Protein AF-A0A2V6MGN8-F1 (afdb_monomer_lite)

Foldseek 3Di:
DAAPPDDDPDPDDDYDPDRCPLVFDDAQFWKAKQLNQWIWGFHDRDDRDTDTHTPHDDDHDPPIDIDGAPTDDPDQQADPVNLVLLLVCVVVQAQAEERPPDQFLVSLVVSVVSCVVSVHPHFYEYEDQGPSCLVRVLSVLVRGQEYEDELSNNCSRDPVVCSVVSVVVSVVSCVVVVHHYAYHYNPPDPPQDGPGPGPDDDPDPPPDRRDYGYDDDD

Structure (mmCIF, N/CA/C/O backbone):
data_AF-A0A2V6MGN8-F1
#
_entry.id   AF-A0A2V6MGN8-F1
#
loop_
_atom_site.group_PDB
_atom_site.id
_atom_site.type_symbol
_atom_site.label_atom_id
_atom_site.label_alt_id
_atom_site.label_comp_id
_atom_site.label_asym_id
_atom_site.label_entity_id
_atom_site.label_seq_id
_atom_site.pdbx_PDB_ins_code
_atom_site.Cartn_x
_atom_site.Cartn_y
_atom_site.Cartn_z
_atom_site.occupancy
_atom_site.B_iso_or_equiv
_atom_site.auth_seq_id
_atom_site.auth_comp_id
_atom_site.auth_asym_id
_atom_site.auth_atom_id
_atom_site.pdbx_PDB_model_num
ATOM 1 N N . MET A 1 1 ? 19.299 -5.960 -12.041 1.00 87.81 1 MET A N 1
ATOM 2 C CA . MET A 1 1 ? 18.869 -5.974 -10.623 1.00 87.81 1 MET A CA 1
ATOM 3 C C . MET A 1 1 ? 19.148 -7.359 -10.056 1.00 87.81 1 MET A C 1
ATOM 5 O O . MET A 1 1 ? 19.032 -8.322 -10.808 1.00 87.81 1 MET A O 1
ATOM 9 N N . THR A 1 2 ? 19.557 -7.471 -8.795 1.00 88.00 2 THR A N 1
ATOM 10 C CA . THR A 1 2 ? 19.815 -8.750 -8.109 1.00 88.00 2 THR A CA 1
ATOM 11 C C . THR A 1 2 ? 18.912 -8.892 -6.884 1.00 88.00 2 THR A C 1
ATOM 13 O O . THR A 1 2 ? 18.639 -7.907 -6.197 1.00 88.00 2 THR A O 1
ATOM 16 N N . VAL A 1 3 ? 18.444 -10.115 -6.628 1.00 86.62 3 VAL A N 1
ATOM 17 C CA . VAL A 1 3 ? 17.601 -10.489 -5.475 1.00 86.62 3 VAL A CA 1
ATOM 18 C C . VAL A 1 3 ? 18.216 -11.690 -4.752 1.00 86.62 3 VAL A C 1
ATOM 20 O O . VAL A 1 3 ? 19.150 -12.299 -5.284 1.00 86.62 3 VAL A O 1
ATOM 23 N N . ARG A 1 4 ? 17.725 -12.055 -3.557 1.00 87.94 4 ARG A N 1
ATOM 24 C CA . ARG A 1 4 ? 18.148 -13.267 -2.822 1.00 87.94 4 ARG A CA 1
ATOM 25 C C . ARG A 1 4 ? 19.661 -13.346 -2.605 1.00 87.94 4 ARG A C 1
ATOM 27 O O . ARG A 1 4 ? 20.274 -14.403 -2.729 1.00 87.94 4 ARG A O 1
ATOM 34 N N . GLY A 1 5 ? 20.285 -12.193 -2.359 1.00 81.06 5 GLY A N 1
ATOM 35 C CA . GLY A 1 5 ? 21.728 -12.085 -2.129 1.00 81.06 5 GLY A CA 1
ATOM 36 C C . GLY A 1 5 ? 22.613 -12.389 -3.345 1.00 81.06 5 GLY A C 1
ATOM 37 O O . GLY A 1 5 ? 23.820 -12.562 -3.175 1.00 81.06 5 GLY A O 1
ATOM 38 N N . ALA A 1 6 ? 22.064 -12.451 -4.565 1.00 82.62 6 ALA A N 1
ATOM 39 C CA . ALA A 1 6 ? 22.865 -12.710 -5.758 1.00 82.62 6 ALA A CA 1
ATOM 40 C C . ALA A 1 6 ? 23.942 -11.616 -5.960 1.00 82.62 6 ALA A C 1
ATOM 42 O O . ALA A 1 6 ? 23.628 -10.419 -5.912 1.00 82.62 6 ALA A O 1
ATOM 43 N N . PRO A 1 7 ? 25.215 -11.992 -6.207 1.00 78.06 7 PRO A N 1
ATOM 44 C CA . PRO A 1 7 ? 26.325 -11.044 -6.250 1.00 78.06 7 PRO A CA 1
ATOM 45 C C . PRO A 1 7 ? 26.221 -10.110 -7.457 1.00 78.06 7 PRO A C 1
ATOM 47 O O . PRO A 1 7 ? 25.833 -10.531 -8.547 1.00 78.06 7 PRO A O 1
ATOM 50 N N . SER A 1 8 ? 26.614 -8.849 -7.316 1.00 75.50 8 SER A N 1
ATOM 51 C CA . SER A 1 8 ? 26.734 -7.921 -8.444 1.00 75.50 8 SER A CA 1
ATOM 52 C C . SER A 1 8 ? 27.854 -8.367 -9.394 1.00 75.50 8 SER A C 1
ATOM 54 O O . SER A 1 8 ? 29.025 -8.355 -9.035 1.00 75.50 8 SER A O 1
ATOM 56 N N . SER A 1 9 ? 27.508 -8.773 -10.619 1.00 65.00 9 SER A N 1
ATOM 57 C CA . SER A 1 9 ? 28.486 -9.165 -11.649 1.00 65.00 9 SER A CA 1
ATOM 58 C C . SER A 1 9 ? 28.783 -8.046 -12.652 1.00 65.00 9 SER A C 1
ATOM 60 O O . SER A 1 9 ? 29.698 -8.172 -13.459 1.00 65.00 9 SER A O 1
ATOM 62 N N . GLU A 1 10 ? 28.025 -6.946 -12.609 1.00 72.19 10 GLU A N 1
ATOM 63 C CA . GLU A 1 10 ? 28.132 -5.832 -13.552 1.00 72.19 10 GLU A CA 1
ATOM 64 C C . GLU A 1 10 ? 28.335 -4.494 -12.840 1.00 72.19 10 GLU A C 1
ATOM 66 O O . GLU A 1 10 ? 27.821 -4.274 -11.738 1.00 72.19 10 GLU A O 1
ATOM 71 N N . ARG A 1 11 ? 29.038 -3.572 -13.517 1.00 72.81 11 ARG A N 1
ATOM 72 C CA . ARG A 1 11 ? 29.306 -2.205 -13.034 1.00 72.81 11 ARG A CA 1
ATOM 73 C C . ARG A 1 11 ? 28.031 -1.451 -12.648 1.00 72.81 11 ARG A C 1
ATOM 75 O O . ARG A 1 11 ? 28.036 -0.737 -11.655 1.00 72.81 11 ARG A O 1
ATOM 82 N N . ASN A 1 12 ? 26.952 -1.647 -13.406 1.00 81.56 12 ASN A N 1
ATOM 83 C CA . ASN A 1 12 ? 25.662 -0.998 -13.184 1.00 81.56 12 ASN A CA 1
ATOM 84 C C . ASN A 1 12 ? 24.648 -2.022 -12.664 1.00 81.56 12 ASN A C 1
ATOM 86 O O . ASN A 1 12 ? 23.746 -2.449 -13.382 1.00 81.56 12 ASN A O 1
ATOM 90 N N . SER A 1 13 ? 24.815 -2.448 -11.414 1.00 84.25 13 SER A N 1
ATOM 91 C CA . SER A 1 13 ? 23.910 -3.391 -10.756 1.00 84.25 13 SER A CA 1
ATOM 92 C C . SER A 1 13 ? 23.350 -2.809 -9.463 1.00 84.25 13 SER A C 1
ATOM 94 O O . SER A 1 13 ? 24.008 -2.045 -8.762 1.00 84.25 13 SER A O 1
ATOM 96 N N . ILE A 1 14 ? 22.098 -3.163 -9.175 1.00 87.75 14 ILE A N 1
ATOM 97 C CA . ILE A 1 14 ? 21.375 -2.748 -7.974 1.00 87.75 14 ILE A CA 1
ATOM 98 C C . ILE A 1 14 ? 20.842 -3.987 -7.265 1.00 87.75 14 ILE A C 1
ATOM 100 O O . ILE A 1 14 ? 20.261 -4.860 -7.919 1.00 87.75 14 ILE A O 1
ATOM 104 N N . THR A 1 15 ? 21.057 -4.044 -5.953 1.00 88.44 15 THR A N 1
ATOM 105 C CA . THR A 1 15 ? 20.534 -5.092 -5.071 1.00 88.44 15 THR A CA 1
ATOM 106 C C . THR A 1 15 ? 19.200 -4.644 -4.499 1.00 88.44 15 THR A C 1
ATOM 108 O O . THR A 1 15 ? 19.072 -3.500 -4.061 1.00 88.44 15 THR A O 1
ATOM 111 N N . VAL A 1 16 ? 18.221 -5.544 -4.497 1.00 87.88 16 VAL A N 1
ATOM 112 C CA . VAL A 1 16 ? 16.877 -5.283 -3.983 1.00 87.88 16 VAL A CA 1
ATOM 113 C C . VAL A 1 16 ? 16.629 -6.098 -2.722 1.00 87.88 16 VAL A C 1
ATOM 115 O O . VAL A 1 16 ? 16.894 -7.296 -2.699 1.00 87.88 16 VAL A O 1
ATOM 118 N N . ASN A 1 17 ? 16.067 -5.455 -1.696 1.00 82.69 17 ASN A N 1
ATOM 119 C CA . ASN A 1 17 ? 15.723 -6.077 -0.412 1.00 82.69 17 ASN A CA 1
ATOM 120 C C . ASN A 1 17 ? 14.357 -6.792 -0.438 1.00 82.69 17 ASN A C 1
ATOM 122 O O . ASN A 1 17 ? 13.687 -6.891 0.585 1.00 82.69 17 ASN A O 1
ATOM 126 N N . TYR A 1 18 ? 13.934 -7.270 -1.608 1.00 85.56 18 TYR A N 1
ATOM 127 C CA . TYR A 1 18 ? 12.717 -8.050 -1.780 1.00 85.56 18 TYR A CA 1
ATOM 128 C C . TYR A 1 18 ? 13.006 -9.274 -2.645 1.00 85.56 18 TYR A C 1
ATOM 130 O O . TYR A 1 18 ? 13.144 -9.188 -3.865 1.00 85.56 18 TYR A O 1
ATOM 138 N N . ASP A 1 19 ? 13.100 -10.424 -1.986 1.00 86.19 19 ASP A N 1
ATOM 139 C CA . ASP A 1 19 ? 13.476 -11.690 -2.612 1.00 86.19 19 ASP A CA 1
ATOM 140 C C . ASP A 1 19 ? 12.421 -12.230 -3.582 1.00 86.19 19 ASP A C 1
ATOM 142 O O . ASP A 1 19 ? 12.770 -12.939 -4.529 1.00 86.19 19 ASP A O 1
ATOM 146 N N . GLY A 1 20 ? 11.152 -11.873 -3.364 1.00 87.81 20 GLY A N 1
ATOM 147 C CA . GLY A 1 20 ? 10.028 -12.227 -4.232 1.00 87.81 20 GLY A CA 1
ATOM 148 C C . GLY A 1 20 ? 9.933 -11.378 -5.500 1.00 87.81 20 GLY A C 1
ATOM 149 O O . GLY A 1 20 ? 9.180 -11.732 -6.398 1.00 87.81 20 GLY A O 1
ATOM 150 N N . LEU A 1 21 ? 10.735 -10.309 -5.640 1.00 89.12 21 LEU A N 1
ATOM 151 C CA . LEU A 1 21 ? 10.662 -9.415 -6.804 1.00 89.12 21 LEU A CA 1
ATOM 152 C C . LEU A 1 21 ? 10.802 -10.188 -8.118 1.00 89.12 21 LEU A C 1
ATOM 154 O O . LEU A 1 21 ? 10.109 -9.893 -9.086 1.00 89.12 21 LEU A O 1
ATOM 158 N N . ILE A 1 22 ? 11.712 -11.168 -8.162 1.00 91.25 22 ILE A N 1
ATOM 159 C CA . ILE A 1 22 ? 11.906 -11.980 -9.362 1.00 91.25 22 ILE A CA 1
ATOM 160 C C . ILE A 1 22 ? 10.706 -12.872 -9.652 1.00 91.25 22 ILE A C 1
ATOM 162 O O . ILE A 1 22 ? 10.531 -13.233 -10.800 1.00 91.25 22 ILE A O 1
ATOM 166 N N . ASP A 1 23 ? 9.878 -13.241 -8.687 1.00 91.25 23 ASP A N 1
ATOM 167 C CA . ASP A 1 23 ? 8.692 -14.051 -8.966 1.00 91.25 23 ASP A CA 1
ATOM 168 C C . ASP A 1 23 ? 7.535 -13.165 -9.443 1.00 91.25 23 ASP A C 1
ATOM 170 O O . ASP A 1 23 ? 6.812 -13.553 -10.358 1.00 91.25 23 ASP A O 1
ATOM 174 N N . ASP A 1 24 ? 7.439 -11.952 -8.896 1.00 90.12 24 ASP A N 1
ATOM 175 C CA . ASP A 1 24 ? 6.325 -11.035 -9.133 1.00 90.12 24 ASP A CA 1
ATOM 176 C C . ASP A 1 24 ? 6.394 -10.310 -10.484 1.00 90.12 24 ASP A C 1
ATOM 178 O O . ASP A 1 24 ? 5.358 -10.077 -11.100 1.00 90.12 24 ASP A O 1
ATOM 182 N N . VAL A 1 25 ? 7.591 -9.958 -10.975 1.00 92.75 25 VAL A N 1
ATOM 183 C CA . VAL A 1 25 ? 7.726 -9.224 -12.251 1.00 92.75 25 VAL A CA 1
ATOM 184 C C . VAL A 1 25 ? 7.745 -10.151 -13.466 1.00 92.75 25 VAL A C 1
ATOM 186 O O . VAL A 1 25 ? 8.406 -11.196 -13.473 1.00 92.75 25 VAL A O 1
ATOM 189 N N . ALA A 1 26 ? 7.091 -9.736 -14.542 1.00 93.62 26 ALA A N 1
ATOM 190 C CA . ALA A 1 26 ? 7.148 -10.349 -15.861 1.00 93.62 26 ALA A CA 1
ATOM 191 C C . ALA A 1 26 ? 8.162 -9.641 -16.778 1.00 93.62 26 ALA A C 1
ATOM 193 O O . ALA A 1 26 ? 8.657 -8.550 -16.495 1.00 93.62 26 ALA A O 1
ATOM 194 N N . VAL A 1 27 ? 8.504 -10.287 -17.898 1.00 95.19 27 VAL A N 1
ATOM 195 C CA . VAL A 1 27 ? 9.208 -9.603 -18.996 1.00 95.19 27 VAL A CA 1
ATOM 196 C C . VAL A 1 27 ? 8.309 -8.485 -19.525 1.00 95.19 27 VAL A C 1
ATOM 198 O O . VAL A 1 27 ? 7.095 -8.646 -19.559 1.00 95.19 27 VAL A O 1
ATOM 201 N N . ASP A 1 28 ? 8.921 -7.370 -19.917 1.00 94.94 28 ASP A N 1
ATOM 202 C CA . ASP A 1 28 ? 8.286 -6.113 -20.329 1.00 94.94 28 ASP A CA 1
ATOM 203 C C . ASP A 1 28 ? 7.641 -5.266 -19.223 1.00 94.94 28 ASP A C 1
ATOM 205 O O . ASP A 1 28 ? 7.323 -4.103 -19.490 1.00 94.94 28 ASP A O 1
ATOM 209 N N . ASP A 1 29 ? 7.568 -5.749 -17.979 1.00 94.44 29 ASP A N 1
ATOM 210 C CA . ASP A 1 29 ? 7.131 -4.913 -16.858 1.00 94.44 29 ASP A CA 1
ATOM 211 C C . ASP A 1 29 ? 8.065 -3.714 -16.653 1.00 94.44 29 ASP A C 1
ATOM 213 O O . ASP A 1 29 ? 9.292 -3.792 -16.816 1.00 94.44 29 ASP A O 1
ATOM 217 N N . VAL A 1 30 ? 7.468 -2.588 -16.263 1.00 93.12 30 VAL A N 1
ATOM 218 C CA . VAL A 1 30 ? 8.186 -1.362 -15.920 1.00 93.12 30 VAL A CA 1
ATOM 219 C C . VAL A 1 30 ? 8.386 -1.308 -14.413 1.00 93.12 30 VAL A C 1
ATOM 221 O O . VAL A 1 30 ? 7.438 -1.339 -13.635 1.00 93.12 30 VAL A O 1
ATOM 224 N N . VAL A 1 31 ? 9.643 -1.176 -14.010 1.00 92.94 31 VAL A N 1
ATOM 225 C CA . VAL A 1 31 ? 10.050 -0.986 -12.624 1.00 92.94 31 VAL A CA 1
ATOM 226 C C . VAL A 1 31 ? 10.455 0.469 -12.441 1.00 92.94 31 VAL A C 1
ATOM 228 O O . VAL A 1 31 ? 11.348 0.981 -13.127 1.00 92.94 31 VAL A O 1
ATOM 231 N N . LEU A 1 32 ? 9.790 1.138 -11.505 1.00 91.00 32 LEU A N 1
ATOM 232 C CA . LEU A 1 32 ? 10.068 2.519 -11.147 1.00 91.00 32 LEU A CA 1
ATOM 233 C C . LEU A 1 32 ? 11.048 2.555 -9.979 1.00 91.00 32 LEU A C 1
ATOM 235 O O . LEU A 1 32 ? 10.883 1.847 -8.987 1.00 91.00 32 LEU A O 1
ATOM 239 N N . LEU A 1 33 ? 12.061 3.405 -10.091 1.00 90.19 33 LEU A N 1
ATOM 240 C CA . LEU A 1 33 ? 13.093 3.596 -9.082 1.00 90.19 33 LEU A CA 1
ATOM 241 C C . LEU A 1 33 ? 13.068 5.045 -8.593 1.00 90.19 33 LEU A C 1
ATOM 243 O O . LEU A 1 33 ? 12.926 5.974 -9.392 1.00 90.19 33 LEU A O 1
ATOM 247 N N . ASP A 1 34 ? 13.238 5.221 -7.282 1.00 86.00 34 ASP A N 1
ATOM 248 C CA . ASP A 1 34 ? 13.276 6.531 -6.614 1.00 86.00 34 ASP A CA 1
ATOM 249 C C . ASP A 1 34 ? 12.033 7.379 -6.938 1.00 86.00 34 ASP A C 1
ATOM 251 O O . ASP A 1 34 ? 12.124 8.477 -7.482 1.00 86.00 34 ASP A O 1
ATOM 255 N N . ASN A 1 35 ? 10.850 6.828 -6.638 1.00 78.00 35 ASN A N 1
ATOM 256 C CA . ASN A 1 35 ? 9.543 7.454 -6.876 1.00 78.00 35 ASN A CA 1
ATOM 257 C C . ASN A 1 35 ? 9.284 7.817 -8.352 1.00 78.00 35 ASN A C 1
ATOM 259 O O . ASN A 1 35 ? 8.672 8.841 -8.657 1.00 78.00 35 ASN A O 1
ATOM 263 N N . GLY A 1 36 ? 9.784 6.994 -9.277 1.00 82.81 36 GLY A N 1
ATOM 264 C CA . GLY A 1 36 ? 9.585 7.174 -10.718 1.00 82.81 36 GLY A CA 1
ATOM 265 C C . GLY A 1 36 ? 10.563 8.133 -11.398 1.00 82.81 36 GLY A C 1
ATOM 266 O O . GLY A 1 36 ? 10.424 8.361 -12.600 1.00 82.81 36 GLY A O 1
ATOM 267 N N . LEU A 1 37 ? 11.569 8.657 -10.682 1.00 85.38 37 LEU A N 1
ATOM 268 C CA . LEU A 1 37 ? 12.635 9.478 -11.278 1.00 85.38 37 LEU A CA 1
ATOM 269 C C . LEU A 1 37 ? 13.463 8.704 -12.308 1.00 85.38 37 LEU A C 1
ATOM 271 O O . LEU A 1 37 ? 13.949 9.282 -13.279 1.00 85.38 37 LEU A O 1
ATOM 275 N N . MET A 1 38 ? 13.629 7.401 -12.094 1.00 90.44 38 MET A N 1
ATOM 276 C CA . MET A 1 38 ? 14.279 6.498 -13.032 1.00 90.44 38 MET A CA 1
ATOM 277 C C . MET A 1 38 ? 13.337 5.338 -13.343 1.00 90.44 38 MET A C 1
ATOM 279 O O . MET A 1 38 ? 12.651 4.823 -12.463 1.00 90.44 38 MET A O 1
ATOM 283 N N . GLN A 1 39 ? 13.311 4.920 -14.606 1.00 92.88 39 GLN A N 1
ATOM 284 C CA . GLN A 1 39 ? 12.452 3.832 -15.067 1.00 92.88 39 GLN A CA 1
ATOM 285 C C . GLN A 1 39 ? 13.286 2.802 -15.799 1.00 92.88 39 GLN A C 1
ATOM 287 O O . GLN A 1 39 ? 14.121 3.150 -16.643 1.00 92.88 39 GLN A O 1
ATOM 292 N N . VAL A 1 40 ? 13.043 1.533 -15.499 1.00 94.19 40 VAL A N 1
ATOM 293 C CA . VAL A 1 40 ? 13.674 0.418 -16.195 1.00 94.19 40 VAL A CA 1
ATOM 294 C C . VAL A 1 40 ? 12.614 -0.579 -16.641 1.00 94.19 40 VAL A C 1
ATOM 296 O O . VAL A 1 40 ? 11.622 -0.776 -15.952 1.00 94.19 40 VAL A O 1
ATOM 299 N N . ARG A 1 41 ? 12.819 -1.219 -17.790 1.00 96.06 41 ARG A N 1
ATOM 300 C CA . ARG A 1 41 ? 11.948 -2.287 -18.293 1.00 96.06 41 ARG A CA 1
ATOM 301 C C . ARG A 1 41 ? 12.634 -3.632 -18.168 1.00 96.06 41 ARG A C 1
ATOM 303 O O . ARG A 1 41 ? 13.811 -3.743 -18.520 1.00 96.06 41 ARG A O 1
ATOM 310 N N . VAL A 1 42 ? 11.915 -4.641 -17.691 1.00 96.31 42 VAL A N 1
ATOM 311 C CA . VAL A 1 42 ? 12.419 -6.012 -17.570 1.00 96.31 42 VAL A CA 1
ATOM 312 C C . VAL A 1 42 ? 12.618 -6.624 -18.954 1.00 96.31 42 VAL A C 1
ATOM 314 O O . VAL A 1 42 ? 11.704 -6.657 -19.768 1.00 96.31 42 VAL A O 1
ATOM 317 N N . LEU A 1 43 ? 13.827 -7.118 -19.221 1.00 96.00 43 LEU A N 1
ATOM 318 C CA . LEU A 1 43 ? 14.173 -7.821 -20.457 1.00 96.00 43 LEU A CA 1
ATOM 319 C C . LEU A 1 43 ? 14.202 -9.339 -20.272 1.00 96.00 43 LEU A C 1
ATOM 321 O O . LEU A 1 43 ? 13.777 -10.072 -21.156 1.00 96.00 43 LEU A O 1
ATOM 325 N N . ALA A 1 44 ? 14.760 -9.809 -19.155 1.00 95.25 44 ALA A N 1
ATOM 326 C CA . ALA A 1 44 ? 14.949 -11.232 -18.884 1.00 95.25 44 ALA A CA 1
ATOM 327 C C . ALA A 1 44 ? 15.149 -11.496 -17.385 1.00 95.25 44 ALA A C 1
ATOM 329 O O . ALA A 1 44 ? 15.526 -10.595 -16.627 1.00 95.25 44 ALA A O 1
ATOM 330 N N . LYS A 1 45 ? 14.928 -12.748 -16.975 1.00 93.62 45 LYS A N 1
ATOM 331 C CA . LYS A 1 45 ? 15.037 -13.238 -15.595 1.00 93.62 45 LYS A CA 1
ATOM 332 C C . LYS A 1 45 ? 15.898 -14.502 -15.588 1.00 93.62 45 LYS A C 1
ATOM 334 O O . LYS A 1 45 ? 15.528 -15.478 -16.231 1.00 93.62 45 LYS A O 1
ATOM 339 N N . GLU A 1 46 ? 17.029 -14.480 -14.890 1.00 89.88 46 GLU A N 1
ATOM 340 C CA . GLU A 1 46 ? 18.037 -15.555 -14.888 1.00 89.88 46 GLU A CA 1
ATOM 341 C C . GLU A 1 46 ? 18.707 -15.631 -13.507 1.00 89.88 46 GLU A C 1
ATOM 343 O O . GLU A 1 46 ? 19.194 -14.614 -13.025 1.00 89.88 46 GLU A O 1
ATOM 348 N N . ASP A 1 47 ? 18.742 -16.800 -12.859 1.00 85.88 47 ASP A N 1
ATOM 349 C CA . ASP A 1 47 ? 19.523 -17.070 -11.633 1.00 85.88 47 ASP A CA 1
ATOM 350 C C . ASP A 1 47 ? 19.483 -15.962 -10.557 1.00 85.88 47 ASP A C 1
ATOM 352 O O . ASP A 1 47 ? 20.516 -15.455 -10.112 1.00 85.88 47 ASP A O 1
ATOM 356 N N . ASN A 1 48 ? 18.278 -15.557 -10.129 1.00 90.75 48 ASN A N 1
ATOM 357 C CA . ASN A 1 48 ? 18.052 -14.470 -9.156 1.00 90.75 48 ASN A CA 1
ATOM 358 C C . ASN A 1 48 ? 18.533 -13.079 -9.629 1.00 90.75 48 ASN A C 1
ATOM 360 O O . ASN A 1 48 ? 18.770 -12.163 -8.833 1.00 90.75 48 ASN A O 1
ATOM 364 N N . ARG A 1 49 ? 18.648 -12.896 -10.945 1.00 91.00 49 ARG A N 1
ATOM 365 C CA . ARG A 1 49 ? 18.938 -11.630 -11.616 1.00 91.00 49 ARG A CA 1
ATOM 366 C C . ARG A 1 49 ? 17.793 -11.264 -12.543 1.00 91.00 49 ARG A C 1
ATOM 368 O O . ARG A 1 49 ? 17.260 -12.089 -13.278 1.00 91.00 49 ARG A O 1
ATOM 375 N N . ILE A 1 50 ? 17.466 -9.983 -12.546 1.00 93.75 50 ILE A N 1
ATOM 376 C CA . ILE A 1 50 ? 16.517 -9.385 -13.478 1.00 93.75 50 ILE A CA 1
ATOM 377 C C . ILE A 1 50 ? 17.330 -8.442 -14.354 1.00 93.75 50 ILE A C 1
ATOM 379 O O . ILE A 1 50 ? 17.872 -7.437 -13.872 1.00 93.75 50 ILE A O 1
ATOM 383 N N . ARG A 1 51 ? 17.473 -8.789 -15.630 1.00 93.75 51 ARG A N 1
ATOM 384 C CA . ARG A 1 51 ? 18.102 -7.920 -16.623 1.00 93.75 51 ARG A CA 1
ATOM 385 C C . ARG A 1 51 ? 17.078 -6.891 -17.055 1.00 93.75 51 ARG A C 1
ATOM 387 O O . ARG A 1 51 ? 15.954 -7.242 -17.405 1.00 93.75 51 ARG A O 1
ATOM 394 N N . THR A 1 52 ? 17.472 -5.628 -17.029 1.00 94.44 52 THR A N 1
ATOM 395 C CA . THR A 1 52 ? 16.591 -4.516 -17.364 1.00 94.44 52 THR A CA 1
ATOM 396 C C . THR A 1 52 ? 17.271 -3.571 -18.346 1.00 94.44 52 THR A C 1
ATOM 398 O O . THR A 1 52 ? 18.498 -3.529 -18.437 1.00 94.44 52 THR A O 1
ATOM 401 N N . VAL A 1 53 ? 16.470 -2.812 -19.088 1.00 94.44 53 VAL A N 1
ATOM 402 C CA . VAL A 1 53 ? 16.933 -1.676 -19.893 1.00 94.44 53 VAL A CA 1
ATOM 403 C C . VAL A 1 53 ? 16.432 -0.383 -19.277 1.00 94.44 53 VAL A C 1
ATOM 405 O O . VAL A 1 53 ? 15.279 -0.297 -18.861 1.00 94.44 53 VAL A O 1
ATOM 408 N N . VAL A 1 54 ? 17.293 0.628 -19.214 1.00 94.31 54 VAL A N 1
ATOM 409 C CA . VAL A 1 54 ? 16.919 1.958 -18.726 1.00 94.31 54 VAL A CA 1
ATOM 410 C C . VAL A 1 54 ? 16.040 2.641 -19.769 1.00 94.31 54 VAL A C 1
ATOM 412 O O . VAL A 1 54 ? 16.472 2.839 -20.902 1.00 94.31 54 VAL A O 1
ATOM 415 N N . LEU A 1 55 ? 14.816 2.995 -19.384 1.00 93.44 55 LEU A N 1
ATOM 416 C CA . LEU A 1 55 ? 13.903 3.796 -20.201 1.00 93.44 55 LEU A CA 1
ATOM 417 C C . LEU A 1 55 ? 14.097 5.289 -19.930 1.00 93.44 55 LEU A C 1
ATOM 419 O O . LEU A 1 55 ? 14.157 6.096 -20.853 1.00 93.44 55 LEU A O 1
ATOM 423 N N . THR A 1 56 ? 14.241 5.647 -18.654 1.00 92.50 56 THR A N 1
ATOM 424 C CA . THR A 1 56 ? 14.480 7.022 -18.209 1.00 92.50 56 THR A CA 1
ATOM 425 C C . THR A 1 56 ? 15.725 7.029 -17.350 1.00 92.50 56 THR A C 1
ATOM 427 O O . THR A 1 56 ? 15.751 6.382 -16.306 1.00 92.50 56 THR A O 1
ATOM 430 N N . ALA A 1 57 ? 16.768 7.719 -17.808 1.00 89.00 57 ALA A N 1
ATOM 431 C CA . ALA A 1 57 ? 18.021 7.828 -17.076 1.00 89.00 57 ALA A CA 1
ATOM 432 C C . ALA A 1 57 ? 17.867 8.742 -15.854 1.00 89.00 57 ALA A C 1
ATOM 434 O O . ALA A 1 57 ? 17.168 9.750 -15.900 1.00 89.00 57 ALA A O 1
ATOM 435 N N . GLY A 1 58 ? 18.572 8.405 -14.780 1.00 85.00 58 GLY A N 1
ATOM 436 C CA . GLY A 1 58 ? 18.583 9.178 -13.548 1.00 85.00 58 GLY A CA 1
ATOM 437 C C . GLY A 1 58 ? 19.746 8.768 -12.653 1.00 85.00 58 GLY A C 1
ATOM 438 O O . GLY A 1 58 ? 20.484 7.827 -12.956 1.00 85.00 58 GLY A O 1
ATOM 439 N N . THR A 1 59 ? 19.906 9.483 -11.545 1.00 84.38 59 THR A N 1
ATOM 440 C CA . THR A 1 59 ? 20.904 9.160 -10.522 1.00 84.38 59 THR A CA 1
ATOM 441 C C . THR A 1 59 ? 20.227 8.391 -9.404 1.00 84.38 59 THR A C 1
ATOM 443 O O . THR A 1 59 ? 19.336 8.923 -8.748 1.00 84.38 59 THR A O 1
ATOM 446 N N . LEU A 1 60 ? 20.674 7.162 -9.150 1.00 82.69 60 LEU A N 1
ATOM 447 C CA . LEU A 1 60 ? 20.149 6.357 -8.054 1.00 82.69 60 LEU A CA 1
ATOM 448 C C . LEU A 1 60 ? 21.050 6.471 -6.821 1.00 82.69 60 LEU A C 1
ATOM 450 O O . LEU A 1 60 ? 22.238 6.153 -6.872 1.00 82.69 60 LEU A O 1
ATOM 454 N N . GLY A 1 61 ? 20.481 6.928 -5.705 1.00 81.31 61 GLY A N 1
ATOM 455 C CA . GLY A 1 61 ? 21.149 6.889 -4.402 1.00 81.31 61 GLY A CA 1
ATOM 456 C C . GLY A 1 61 ? 21.040 5.522 -3.713 1.00 81.31 61 GLY A C 1
ATOM 457 O O . GLY A 1 61 ? 20.495 4.567 -4.254 1.00 81.31 61 GLY A O 1
ATOM 458 N N . SER A 1 62 ? 21.516 5.432 -2.470 1.00 80.75 62 SER A N 1
ATOM 459 C CA . SER A 1 62 ? 21.318 4.237 -1.636 1.00 80.75 62 SER A CA 1
ATOM 460 C C . SER A 1 62 ? 19.911 4.208 -1.023 1.00 80.75 62 SER A C 1
ATOM 462 O O . SER A 1 62 ? 19.359 5.268 -0.730 1.00 80.75 62 SER A O 1
ATOM 464 N N . ARG A 1 63 ? 19.368 3.000 -0.794 1.00 79.81 63 ARG A N 1
ATOM 465 C CA . ARG A 1 63 ? 18.074 2.743 -0.123 1.00 79.81 63 ARG A CA 1
ATOM 466 C C . ARG A 1 63 ? 16.900 3.526 -0.733 1.00 79.81 63 ARG A C 1
ATOM 468 O O . ARG A 1 63 ? 16.164 4.203 -0.022 1.00 79.81 63 ARG A O 1
ATOM 475 N N . ARG A 1 64 ? 16.773 3.477 -2.062 1.00 83.38 64 ARG A N 1
ATOM 476 C CA . ARG A 1 64 ? 15.654 4.089 -2.794 1.00 83.38 64 ARG A CA 1
ATOM 477 C C . ARG A 1 64 ? 14.503 3.107 -2.949 1.00 83.38 64 ARG A C 1
ATOM 479 O O . ARG A 1 64 ? 14.745 1.913 -3.093 1.00 83.38 64 ARG A O 1
ATOM 486 N N . HIS A 1 65 ? 13.285 3.642 -2.941 1.00 81.00 65 HIS A N 1
ATOM 487 C CA . HIS A 1 65 ? 12.071 2.857 -3.125 1.00 81.00 65 HIS A CA 1
ATOM 488 C C . HIS A 1 65 ? 11.983 2.309 -4.548 1.00 81.00 65 HIS A C 1
ATOM 490 O O . HIS A 1 65 ? 12.457 2.934 -5.508 1.00 81.00 65 HIS A O 1
ATOM 496 N N . ILE A 1 66 ? 11.354 1.143 -4.647 1.00 86.94 66 ILE A N 1
ATOM 497 C CA . ILE A 1 66 ? 11.026 0.475 -5.897 1.00 86.94 66 ILE A CA 1
ATOM 498 C C . ILE A 1 66 ? 9.510 0.363 -5.958 1.00 86.94 66 ILE A C 1
ATOM 500 O O . ILE A 1 66 ? 8.898 -0.180 -5.042 1.00 86.94 66 ILE A O 1
ATOM 504 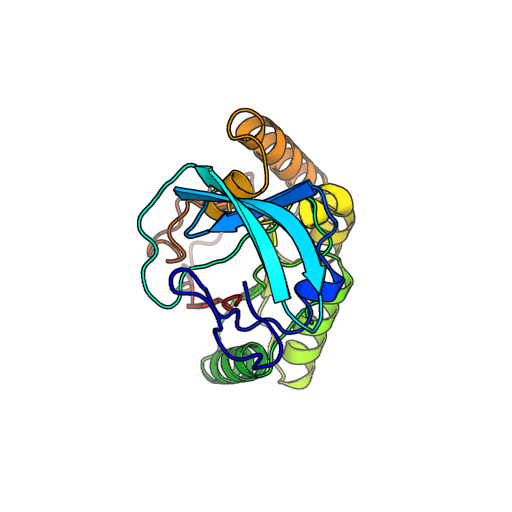N N . ASN A 1 67 ? 8.916 0.850 -7.042 1.00 85.12 67 ASN A N 1
ATOM 505 C CA . ASN A 1 67 ? 7.489 0.704 -7.304 1.00 85.12 67 ASN A CA 1
ATOM 506 C C . ASN A 1 67 ? 7.295 -0.161 -8.551 1.00 85.12 67 ASN A C 1
ATOM 508 O O . ASN A 1 67 ? 8.090 -0.101 -9.496 1.00 85.12 67 ASN A O 1
ATOM 512 N N . LEU A 1 68 ? 6.237 -0.969 -8.543 1.00 88.06 68 LEU A N 1
ATOM 513 C CA . LEU A 1 68 ? 5.924 -1.935 -9.594 1.00 88.06 68 LEU A CA 1
ATOM 514 C C . LEU A 1 6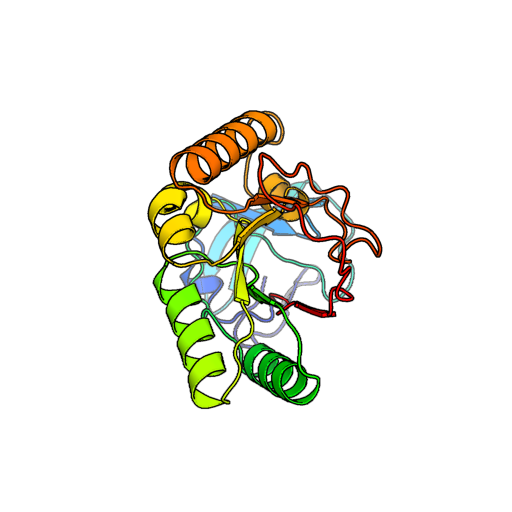8 ? 4.482 -1.705 -10.067 1.00 88.06 68 LEU A C 1
ATOM 516 O O . LEU A 1 68 ? 3.588 -2.472 -9.700 1.00 88.06 68 LEU A O 1
ATOM 520 N N . PRO A 1 69 ? 4.230 -0.634 -10.845 1.00 84.00 69 PRO A N 1
ATOM 521 C CA . PRO A 1 69 ? 2.879 -0.270 -11.238 1.00 84.00 69 PRO A CA 1
ATOM 522 C C . PRO A 1 69 ? 2.178 -1.413 -11.962 1.00 84.00 69 PRO A C 1
ATOM 524 O O . PRO A 1 69 ? 2.671 -1.937 -12.958 1.00 84.00 69 PRO A O 1
ATOM 527 N N . GLY A 1 70 ? 1.003 -1.788 -11.463 1.00 80.62 70 GLY A N 1
ATOM 528 C CA . GLY A 1 70 ? 0.188 -2.849 -12.058 1.00 80.62 70 GLY A CA 1
ATOM 529 C C . GLY A 1 70 ? 0.642 -4.279 -11.745 1.00 80.62 70 GLY A C 1
ATOM 530 O O . GLY A 1 70 ? -0.112 -5.207 -12.040 1.00 80.62 70 GLY A O 1
ATOM 531 N N . VAL A 1 71 ? 1.790 -4.471 -11.092 1.00 84.56 71 VAL A N 1
ATOM 532 C CA . VAL A 1 71 ? 2.282 -5.790 -10.677 1.00 84.56 71 VAL A CA 1
ATOM 533 C C . VAL A 1 71 ? 1.658 -6.183 -9.340 1.00 84.56 71 VAL A C 1
ATOM 535 O O . VAL A 1 71 ? 1.542 -5.377 -8.413 1.00 84.56 71 VAL A O 1
ATOM 538 N N . HIS A 1 72 ? 1.235 -7.442 -9.219 1.00 81.25 72 HIS A N 1
ATOM 539 C CA . HIS A 1 72 ? 0.765 -7.968 -7.944 1.00 81.25 72 HIS A CA 1
ATOM 540 C C . HIS A 1 72 ? 1.958 -8.364 -7.078 1.00 81.25 72 HIS A C 1
ATOM 542 O O . HIS A 1 72 ? 2.590 -9.382 -7.329 1.00 81.25 72 HIS A O 1
ATOM 548 N N . VAL A 1 73 ? 2.243 -7.556 -6.058 1.00 81.00 73 VAL A N 1
ATOM 549 C CA . VAL A 1 73 ? 3.356 -7.817 -5.144 1.00 81.00 73 VAL A CA 1
ATOM 550 C C . VAL A 1 73 ? 2.928 -8.772 -4.038 1.00 81.00 73 VAL A C 1
ATOM 552 O O . VAL A 1 73 ? 1.992 -8.457 -3.295 1.00 81.00 73 VAL A O 1
ATOM 555 N N . ASN A 1 74 ? 3.623 -9.897 -3.880 1.00 80.19 74 ASN A N 1
ATOM 556 C CA . ASN A 1 74 ? 3.323 -10.914 -2.872 1.00 80.19 74 ASN A CA 1
ATOM 557 C C . ASN A 1 74 ? 4.135 -10.695 -1.584 1.00 80.19 74 ASN A C 1
ATOM 559 O O . ASN A 1 74 ? 4.989 -11.494 -1.193 1.00 80.19 74 ASN A O 1
ATOM 563 N N . LEU A 1 75 ? 3.896 -9.558 -0.937 1.00 79.56 75 LEU A N 1
ATOM 564 C CA . LEU A 1 75 ? 4.415 -9.249 0.396 1.00 79.56 75 LEU A CA 1
ATOM 565 C C . LEU A 1 75 ? 3.376 -9.542 1.483 1.00 79.56 75 LEU A C 1
ATOM 567 O O . LEU A 1 75 ? 2.182 -9.374 1.216 1.00 79.56 75 LEU A O 1
ATOM 571 N N . PRO A 1 76 ? 3.782 -9.926 2.706 1.00 82.62 76 PRO A N 1
ATOM 572 C CA . PRO A 1 76 ? 2.857 -9.966 3.835 1.00 82.62 76 PRO A CA 1
ATOM 573 C C . PRO A 1 76 ? 2.283 -8.567 4.096 1.00 82.62 76 PRO A C 1
ATOM 575 O O . PRO A 1 76 ? 2.925 -7.561 3.797 1.00 82.62 76 PRO A O 1
ATOM 578 N N . ALA A 1 77 ? 1.060 -8.500 4.626 1.00 79.75 77 ALA A N 1
ATOM 579 C CA . ALA A 1 77 ? 0.424 -7.228 4.970 1.00 79.75 77 ALA A CA 1
ATOM 580 C C . ALA A 1 77 ? 1.161 -6.499 6.101 1.00 79.75 77 ALA A C 1
ATOM 582 O O . ALA A 1 77 ? 1.226 -5.273 6.110 1.00 79.75 77 ALA A O 1
ATOM 583 N N . LEU A 1 78 ? 1.721 -7.266 7.040 1.00 85.94 78 LEU A N 1
ATOM 584 C CA . LEU A 1 78 ? 2.494 -6.780 8.173 1.00 85.94 78 LEU A CA 1
ATOM 585 C C . LEU A 1 78 ? 3.860 -7.459 8.178 1.00 85.94 78 LEU A C 1
ATOM 587 O O . LEU A 1 78 ? 3.964 -8.686 8.167 1.00 85.94 78 LEU A O 1
ATOM 591 N N . THR A 1 79 ? 4.920 -6.661 8.210 1.00 84.38 79 THR A N 1
ATOM 592 C CA . THR A 1 79 ? 6.278 -7.161 8.436 1.00 84.38 79 THR A CA 1
ATOM 593 C C . THR A 1 79 ? 6.559 -7.321 9.933 1.00 84.38 79 THR A C 1
ATOM 595 O O . THR A 1 79 ? 5.853 -6.770 10.778 1.00 84.38 79 THR A O 1
ATOM 598 N N . GLU A 1 80 ? 7.635 -8.027 10.292 1.00 87.25 80 GLU A N 1
ATOM 599 C CA . GLU A 1 80 ? 8.090 -8.122 11.692 1.00 87.25 80 GLU A CA 1
ATOM 600 C C . GLU A 1 80 ? 8.325 -6.741 12.319 1.00 87.25 80 GLU A C 1
ATOM 602 O O . GLU A 1 80 ? 8.006 -6.507 13.485 1.00 87.25 80 GLU A O 1
ATOM 607 N N . LYS A 1 81 ? 8.839 -5.805 11.515 1.00 81.75 81 LYS A N 1
ATOM 608 C CA . LYS A 1 81 ? 9.016 -4.415 11.918 1.00 81.75 81 LYS A CA 1
ATOM 609 C C . LYS A 1 81 ? 7.670 -3.737 12.175 1.00 81.75 81 LYS A C 1
ATOM 611 O O . LYS A 1 81 ? 7.532 -3.068 13.192 1.00 81.75 81 LYS A O 1
ATOM 616 N N . ASP A 1 82 ? 6.683 -3.931 11.302 1.00 84.50 82 ASP A N 1
ATOM 617 C CA . ASP A 1 82 ? 5.356 -3.333 11.486 1.00 84.50 82 ASP A CA 1
ATOM 618 C C . ASP A 1 82 ? 4.674 -3.871 12.744 1.00 84.50 82 ASP A C 1
ATOM 620 O O . ASP A 1 82 ? 4.051 -3.109 13.474 1.00 84.50 82 ASP A O 1
ATOM 624 N N . LEU A 1 83 ? 4.839 -5.160 13.056 1.00 88.44 83 LEU A N 1
ATOM 625 C CA . LEU A 1 83 ? 4.339 -5.741 14.303 1.00 88.44 83 LEU A CA 1
ATOM 626 C C . LEU A 1 83 ? 5.001 -5.111 15.538 1.00 88.44 83 LEU A C 1
ATOM 628 O O . LEU A 1 83 ? 4.310 -4.818 16.515 1.00 88.44 83 LEU A O 1
ATOM 632 N N . ALA A 1 84 ? 6.314 -4.867 15.492 1.00 85.88 84 ALA A N 1
ATOM 633 C CA . ALA A 1 84 ? 7.032 -4.177 16.563 1.00 85.88 84 ALA A CA 1
ATOM 634 C C . ALA A 1 84 ? 6.577 -2.714 16.712 1.00 85.88 84 ALA A C 1
ATOM 636 O O . ALA A 1 84 ? 6.337 -2.249 17.828 1.00 85.88 84 ALA A O 1
ATOM 637 N N . ASP A 1 85 ? 6.395 -2.010 15.593 1.00 84.12 85 ASP A N 1
ATOM 638 C CA . ASP A 1 85 ? 5.885 -0.641 15.572 1.00 84.12 85 ASP A CA 1
ATOM 639 C C . ASP A 1 85 ? 4.452 -0.597 16.138 1.00 84.12 85 ASP A C 1
ATOM 641 O O . ASP A 1 85 ? 4.150 0.234 16.993 1.00 84.12 85 ASP A O 1
ATOM 645 N N . VAL A 1 86 ? 3.576 -1.531 15.750 1.00 87.38 86 VAL A N 1
ATOM 646 C CA . VAL A 1 86 ? 2.217 -1.654 16.303 1.00 87.38 86 VAL A CA 1
ATOM 647 C C . VAL A 1 86 ? 2.255 -1.890 17.810 1.00 87.38 86 VAL A C 1
ATOM 649 O O . VAL A 1 86 ? 1.543 -1.195 18.532 1.00 87.38 86 VAL A O 1
ATOM 652 N N . ALA A 1 87 ? 3.086 -2.816 18.296 1.00 87.62 87 ALA A N 1
ATOM 653 C CA . ALA A 1 87 ? 3.218 -3.096 19.726 1.00 87.62 87 ALA A CA 1
ATOM 654 C C . ALA A 1 87 ? 3.601 -1.834 20.516 1.00 87.62 87 ALA A C 1
ATOM 656 O O . ALA A 1 87 ? 2.925 -1.487 21.486 1.00 87.62 87 ALA A O 1
ATOM 657 N N . LEU A 1 88 ? 4.595 -1.081 20.034 1.00 84.75 88 LEU A N 1
ATOM 658 C CA . LEU A 1 88 ? 4.978 0.202 20.623 1.00 84.75 88 LEU A CA 1
ATOM 659 C C . LEU A 1 88 ? 3.822 1.218 20.596 1.00 84.75 88 LEU A C 1
ATOM 661 O O . LEU A 1 88 ? 3.614 1.967 21.547 1.00 84.75 88 LEU A O 1
ATOM 665 N N . GLY A 1 89 ? 3.030 1.249 19.524 1.00 83.06 89 GLY A N 1
ATOM 666 C CA . GLY A 1 89 ? 1.846 2.110 19.436 1.00 83.06 89 GLY A CA 1
ATOM 667 C C . GLY A 1 89 ? 0.790 1.789 20.474 1.00 83.06 89 GLY A C 1
ATOM 668 O O . GLY A 1 89 ? 0.209 2.702 21.064 1.00 83.06 89 GLY A O 1
ATOM 669 N N . VAL A 1 90 ? 0.565 0.501 20.716 1.00 85.88 90 VAL A N 1
ATOM 670 C CA . VAL A 1 90 ? -0.345 0.050 21.766 1.00 85.88 90 VAL A CA 1
ATOM 671 C C . VAL A 1 90 ? 0.155 0.506 23.136 1.00 85.88 90 VAL A C 1
ATOM 673 O O . VAL A 1 90 ? -0.624 1.094 23.884 1.00 85.88 90 VAL A O 1
ATOM 676 N N . GLU A 1 91 ? 1.447 0.344 23.435 1.00 87.56 91 GLU A N 1
ATOM 677 C CA . GLU A 1 91 ? 2.050 0.829 24.688 1.00 87.56 91 GLU A CA 1
ATOM 678 C C . GLU A 1 91 ? 1.894 2.348 24.871 1.00 87.56 91 GLU A C 1
ATOM 680 O O . GLU A 1 91 ? 1.649 2.834 25.976 1.00 87.56 91 GLU A O 1
ATOM 685 N N . LEU A 1 92 ? 1.988 3.113 23.781 1.00 85.56 92 LEU A N 1
ATOM 686 C CA . LEU A 1 92 ? 1.844 4.572 23.785 1.00 85.56 92 LEU A CA 1
ATOM 687 C C . LEU A 1 92 ? 0.385 5.063 23.801 1.00 85.56 92 LEU A C 1
ATOM 689 O O . LEU A 1 92 ? 0.158 6.281 23.895 1.00 85.56 92 LEU A O 1
ATOM 693 N N . GLY A 1 93 ? -0.582 4.146 23.693 1.00 84.31 93 GLY A N 1
ATOM 694 C CA . GLY A 1 93 ? -2.012 4.439 23.661 1.00 84.31 93 GLY A CA 1
ATOM 695 C C . GLY A 1 93 ? -2.417 5.276 22.449 1.00 84.31 93 GLY A C 1
ATOM 696 O O . GLY A 1 93 ? -3.076 6.305 22.608 1.00 84.31 93 GLY A O 1
ATOM 697 N N . VAL A 1 94 ? -1.960 4.903 21.250 1.00 82.38 94 VAL A N 1
ATOM 698 C CA . VAL A 1 94 ? -2.343 5.601 20.012 1.00 82.38 94 VAL A CA 1
ATOM 699 C C . VAL A 1 94 ? -3.822 5.395 19.682 1.00 82.38 94 VAL A C 1
ATOM 701 O O . VAL A 1 94 ? -4.359 4.304 19.849 1.00 82.38 94 VAL A O 1
ATOM 704 N N . ASP A 1 95 ? -4.479 6.440 19.176 1.00 84.88 95 ASP A N 1
ATOM 705 C CA . ASP A 1 95 ? -5.892 6.369 18.781 1.00 84.88 95 ASP A CA 1
ATOM 706 C C . ASP A 1 95 ? -6.078 5.720 17.398 1.00 84.88 95 ASP A C 1
ATOM 708 O O . ASP A 1 95 ? -7.147 5.189 17.098 1.00 84.88 95 ASP A O 1
ATOM 712 N N . PHE A 1 96 ? -5.046 5.762 16.547 1.00 87.00 96 PHE A N 1
ATOM 713 C CA . PHE A 1 96 ? -5.108 5.311 15.158 1.00 87.00 96 PHE A CA 1
ATOM 714 C C . PHE A 1 96 ? -3.841 4.559 14.760 1.00 87.00 96 PHE A C 1
ATOM 716 O O . PHE A 1 96 ? -2.725 4.989 15.067 1.00 87.00 96 PHE A O 1
ATOM 723 N N . VAL A 1 97 ? -4.010 3.493 13.982 1.00 86.50 97 VAL A N 1
ATOM 724 C CA . VAL A 1 97 ? -2.910 2.798 13.309 1.00 86.50 97 VAL A CA 1
ATOM 725 C C . VAL A 1 97 ? -3.202 2.746 11.819 1.00 86.50 97 VAL A C 1
ATOM 727 O O . VAL A 1 97 ? -4.257 2.269 11.400 1.00 86.50 97 VAL A O 1
ATOM 730 N N . ALA A 1 98 ? -2.276 3.278 11.022 1.00 89.44 98 ALA A N 1
ATOM 731 C CA . ALA A 1 98 ? -2.417 3.337 9.578 1.00 89.44 98 ALA A CA 1
ATOM 732 C C . ALA A 1 98 ? -1.629 2.210 8.913 1.00 89.44 98 ALA A C 1
ATOM 734 O O . ALA A 1 98 ? -0.411 2.120 9.080 1.00 89.44 98 ALA A O 1
ATOM 735 N N . LEU A 1 99 ? -2.327 1.384 8.134 1.00 89.19 99 LEU A N 1
ATOM 736 C CA . LEU A 1 99 ? -1.707 0.342 7.329 1.00 89.19 99 LEU A CA 1
ATOM 737 C C . LEU A 1 99 ? -1.322 0.911 5.965 1.00 89.19 99 LEU A C 1
ATOM 739 O O . LEU A 1 99 ? -2.203 1.276 5.179 1.00 89.19 99 LEU A O 1
ATOM 743 N N . SER A 1 100 ? -0.017 1.001 5.707 1.00 87.19 100 SER A N 1
ATOM 744 C CA . SER A 1 100 ? 0.517 1.332 4.382 1.00 87.19 100 SER A CA 1
ATOM 745 C C . SER A 1 100 ? 0.434 0.130 3.448 1.00 87.19 100 SER A C 1
ATOM 747 O O . SER A 1 100 ? 0.499 -1.013 3.889 1.00 87.19 100 SER A O 1
ATOM 749 N N . PHE A 1 101 ? 0.297 0.400 2.155 1.00 85.12 101 PHE A N 1
ATOM 750 C CA . PHE A 1 101 ? 0.215 -0.562 1.064 1.00 85.12 101 PHE A CA 1
ATOM 751 C C . PHE A 1 101 ? -0.837 -1.652 1.298 1.00 85.12 101 PHE A C 1
ATOM 753 O O . PHE A 1 101 ? -0.674 -2.791 0.862 1.00 85.12 101 PHE A O 1
ATOM 760 N N . ALA A 1 102 ? -1.943 -1.297 1.959 1.00 90.44 102 ALA A N 1
ATOM 761 C CA . ALA A 1 102 ? -3.074 -2.194 2.136 1.00 90.44 102 ALA A CA 1
ATOM 762 C C . ALA A 1 102 ? -3.696 -2.488 0.760 1.00 90.44 102 ALA A C 1
ATOM 764 O O . ALA A 1 102 ? -4.098 -1.565 0.049 1.00 90.44 102 ALA A O 1
ATOM 765 N N . ARG A 1 103 ? -3.737 -3.762 0.357 1.00 89.31 103 ARG A N 1
ATOM 766 C CA . ARG A 1 103 ? -4.142 -4.182 -1.001 1.00 89.31 103 ARG A CA 1
ATOM 767 C C . ARG A 1 103 ? -5.526 -4.812 -1.035 1.00 89.31 103 ARG A C 1
ATOM 769 O O . ARG A 1 103 ? -6.179 -4.756 -2.073 1.00 89.31 103 ARG A O 1
ATOM 776 N N . LYS A 1 104 ? -5.932 -5.432 0.070 1.00 92.25 104 LYS A N 1
ATOM 777 C CA . LYS A 1 104 ? -7.175 -6.192 0.212 1.00 92.25 104 LYS A CA 1
ATOM 778 C C . LYS A 1 104 ? -7.699 -6.101 1.642 1.00 92.25 104 LYS A C 1
ATOM 780 O O . LYS A 1 104 ? -6.978 -5.707 2.560 1.00 92.25 104 LYS A O 1
ATOM 785 N N . LYS A 1 105 ? -8.958 -6.479 1.828 1.00 95.12 105 LYS A N 1
ATOM 786 C CA . LYS A 1 105 ? -9.642 -6.422 3.122 1.00 95.12 105 LYS A CA 1
ATOM 787 C C . LYS A 1 105 ? -8.942 -7.260 4.196 1.00 95.12 105 LYS A C 1
ATOM 789 O O . LYS A 1 105 ? -8.858 -6.817 5.339 1.00 95.12 105 LYS A O 1
ATOM 794 N N . GLU A 1 106 ? -8.401 -8.417 3.829 1.00 95.19 106 GLU A N 1
ATOM 795 C CA . GLU A 1 106 ? -7.734 -9.333 4.759 1.00 95.19 106 GLU A CA 1
ATOM 796 C C . GLU A 1 106 ? -6.515 -8.678 5.425 1.00 95.19 106 GLU A C 1
ATOM 798 O O . GLU A 1 106 ? -6.270 -8.918 6.602 1.00 95.19 106 GLU A O 1
ATOM 803 N N . ASP A 1 107 ? -5.807 -7.789 4.716 1.00 93.25 107 ASP A N 1
ATOM 804 C CA . ASP A 1 107 ? -4.663 -7.043 5.259 1.00 93.25 107 ASP A CA 1
ATOM 805 C C . ASP A 1 107 ? -5.095 -6.175 6.464 1.00 93.25 107 ASP A C 1
ATOM 807 O O . ASP A 1 107 ? -4.408 -6.078 7.483 1.00 93.25 107 ASP A O 1
ATOM 811 N N . LEU A 1 108 ? -6.277 -5.555 6.369 1.00 95.69 108 LEU A N 1
ATOM 812 C CA . LEU A 1 108 ? -6.843 -4.707 7.423 1.00 95.69 108 LEU A CA 1
ATOM 813 C C . LEU A 1 108 ? -7.406 -5.535 8.581 1.00 95.69 108 LEU A C 1
ATOM 815 O O . LEU A 1 108 ? -7.322 -5.121 9.739 1.00 95.69 108 LEU A O 1
ATOM 819 N N . GLU A 1 109 ? -7.985 -6.696 8.279 1.00 95.94 109 GLU A N 1
ATOM 820 C CA . GLU A 1 109 ? -8.465 -7.636 9.292 1.00 95.94 109 GLU A CA 1
ATOM 821 C C . GLU A 1 109 ? -7.308 -8.226 10.099 1.00 95.94 109 GLU A C 1
ATOM 823 O O . GLU A 1 109 ? -7.423 -8.335 11.320 1.00 95.94 109 GLU A O 1
ATOM 828 N N . GLU A 1 110 ? -6.182 -8.536 9.455 1.00 95.06 110 GLU A N 1
ATOM 829 C CA . GLU A 1 110 ? -4.963 -8.993 10.121 1.00 95.06 110 GLU A CA 1
ATOM 830 C C . GLU A 1 110 ? -4.457 -7.943 11.120 1.00 95.06 110 GLU A C 1
ATOM 832 O O . GLU A 1 110 ? -4.289 -8.248 12.305 1.00 95.06 110 GLU A O 1
ATOM 837 N N . LEU A 1 111 ? -4.324 -6.679 10.696 1.00 94.00 111 LEU A N 1
ATOM 838 C CA . LEU A 1 111 ? -3.956 -5.583 11.599 1.00 94.00 111 LEU A CA 1
ATOM 839 C C . LEU A 1 111 ? -4.954 -5.436 12.755 1.00 94.00 111 LEU A C 1
ATOM 841 O O . LEU A 1 111 ? -4.556 -5.278 13.912 1.00 94.00 111 LEU A O 1
ATOM 845 N N . ARG A 1 112 ? -6.257 -5.524 12.471 1.00 95.62 112 ARG A N 1
ATOM 846 C CA . ARG A 1 112 ? -7.294 -5.439 13.504 1.00 95.62 112 ARG A CA 1
ATOM 847 C C . ARG A 1 112 ? -7.160 -6.564 14.531 1.00 95.62 112 ARG A C 1
ATOM 849 O O . ARG A 1 112 ? -7.282 -6.302 15.726 1.00 95.62 112 ARG A O 1
ATOM 856 N N . GLN A 1 113 ? -6.873 -7.789 14.094 1.00 96.19 113 GLN A N 1
ATOM 857 C CA . GLN A 1 113 ? -6.642 -8.921 14.993 1.00 96.19 113 GLN A CA 1
ATOM 858 C C . GLN A 1 113 ? -5.406 -8.709 15.871 1.00 96.19 113 GLN A C 1
ATOM 860 O O . GLN A 1 113 ? -5.451 -9.026 17.060 1.00 96.19 113 GLN A O 1
ATOM 865 N N . VAL A 1 114 ? -4.317 -8.163 15.320 1.00 93.88 114 VAL A N 1
ATOM 866 C CA . VAL A 1 114 ? -3.111 -7.826 16.096 1.00 93.88 114 VAL A CA 1
ATOM 867 C C . VAL A 1 114 ? -3.441 -6.801 17.183 1.00 93.88 114 VAL A C 1
ATOM 869 O O . VAL A 1 114 ? -3.110 -7.016 18.347 1.00 93.88 114 VAL A O 1
ATOM 872 N N . LEU A 1 115 ? -4.163 -5.731 16.842 1.00 92.19 115 LEU A N 1
ATOM 873 C CA . LEU A 1 115 ? -4.571 -4.704 17.807 1.00 92.19 115 LEU A CA 1
ATOM 874 C C . LEU A 1 115 ? -5.462 -5.272 18.917 1.00 92.19 115 LEU A C 1
ATOM 876 O O . LEU A 1 115 ? -5.219 -5.005 20.093 1.00 92.19 115 LEU A O 1
ATOM 880 N N . GLN A 1 116 ? -6.446 -6.099 18.555 1.00 95.12 116 GLN A N 1
ATOM 881 C CA . GLN A 1 116 ? -7.352 -6.742 19.510 1.00 95.12 116 GLN A CA 1
ATOM 882 C C . GLN A 1 116 ? -6.617 -7.688 20.464 1.00 95.12 116 GLN A C 1
ATOM 884 O O . GLN A 1 116 ? -6.866 -7.651 21.668 1.00 95.12 116 GLN A O 1
ATOM 889 N N . LYS A 1 117 ? -5.687 -8.507 19.953 1.00 95.50 117 LYS A N 1
ATOM 890 C CA . LYS A 1 117 ? -4.860 -9.408 20.777 1.00 95.50 117 LYS A CA 1
ATOM 891 C C . LYS A 1 117 ? -3.994 -8.641 21.775 1.00 95.50 117 LYS A C 1
ATOM 893 O O . LYS A 1 117 ? -3.784 -9.122 22.884 1.00 95.50 117 LYS A O 1
ATOM 898 N N . SER A 1 118 ? -3.550 -7.446 21.402 1.00 91.50 118 SER A N 1
ATOM 899 C CA . SER A 1 118 ? -2.779 -6.547 22.265 1.00 91.50 118 SER A CA 1
ATOM 900 C C . SER A 1 118 ? -3.652 -5.685 23.192 1.00 91.50 118 SER A C 1
ATOM 902 O O . SER A 1 118 ? -3.127 -4.831 23.899 1.00 91.50 118 SER A O 1
ATOM 904 N N . GLY A 1 119 ? -4.979 -5.871 23.198 1.00 93.12 119 GLY A N 1
ATOM 905 C CA . GLY A 1 119 ? -5.910 -5.101 24.032 1.00 93.12 119 GLY A CA 1
ATOM 906 C C . GLY A 1 119 ? -6.110 -3.646 23.590 1.00 93.12 119 GLY A C 1
ATOM 907 O O . GLY A 1 119 ? -6.650 -2.843 24.350 1.00 93.12 119 GLY A O 1
ATOM 908 N N . SER A 1 120 ? -5.683 -3.293 22.376 1.00 91.94 120 SER A N 1
ATOM 909 C CA . SER A 1 120 ? -5.814 -1.945 21.829 1.00 91.94 120 SER A CA 1
ATOM 910 C C . SER A 1 120 ? -7.195 -1.707 21.228 1.00 91.94 120 SER A C 1
ATOM 912 O O . SER A 1 120 ? -7.768 -2.571 20.564 1.00 91.94 120 SER A O 1
ATOM 914 N N . THR A 1 121 ? -7.703 -0.492 21.413 1.00 92.00 121 THR A N 1
ATOM 915 C CA . THR A 1 121 ? -8.935 0.010 20.788 1.00 92.00 121 THR A CA 1
ATOM 916 C C . THR A 1 121 ? -8.656 0.993 19.651 1.00 92.00 121 THR A C 1
ATOM 918 O O . THR A 1 121 ? -9.578 1.661 19.178 1.00 92.00 121 THR A O 1
ATOM 921 N N . ALA A 1 122 ? -7.396 1.091 19.214 1.00 87.94 122 ALA A N 1
ATOM 922 C CA . ALA A 1 122 ? -6.997 1.967 18.124 1.00 87.94 122 ALA A CA 1
ATOM 923 C C . ALA A 1 122 ? -7.785 1.658 16.842 1.00 87.94 122 ALA A C 1
ATOM 925 O O . ALA A 1 122 ? -8.009 0.498 16.486 1.00 87.94 122 ALA A O 1
ATOM 926 N N . GLN A 1 123 ? -8.179 2.711 16.135 1.00 91.69 123 GLN A N 1
ATOM 927 C CA . GLN A 1 123 ? -8.883 2.601 14.865 1.00 91.69 123 GLN A CA 1
ATOM 928 C C . GLN A 1 123 ? -7.917 2.278 13.723 1.00 91.69 123 GLN A C 1
ATOM 930 O O . GLN A 1 123 ? -6.806 2.810 13.650 1.00 91.69 123 GLN A O 1
ATOM 935 N N . VAL A 1 124 ? -8.368 1.433 12.799 1.00 94.81 124 VAL A N 1
ATOM 936 C CA . VAL A 1 124 ? -7.608 1.015 11.620 1.00 94.81 124 VAL A CA 1
ATOM 937 C C . VAL A 1 124 ? -7.831 2.003 10.477 1.00 94.81 124 VAL A C 1
ATOM 939 O O . VAL A 1 124 ? -8.950 2.176 9.989 1.00 94.81 124 VAL A O 1
ATOM 942 N N . VAL A 1 125 ? -6.750 2.625 10.011 1.00 94.75 125 VAL A N 1
ATOM 943 C CA . VAL A 1 125 ? -6.754 3.523 8.852 1.00 94.75 125 VAL A CA 1
ATOM 944 C C . VAL A 1 125 ? -6.158 2.795 7.650 1.00 94.75 125 VAL A C 1
ATOM 946 O O . VAL A 1 125 ? -4.992 2.411 7.677 1.00 94.75 125 VAL A O 1
ATOM 949 N N . ALA A 1 126 ? -6.926 2.628 6.574 1.00 94.69 126 ALA A N 1
ATOM 950 C CA . ALA A 1 126 ? -6.407 2.060 5.330 1.00 94.69 126 ALA A CA 1
ATOM 951 C C . ALA A 1 126 ? -5.789 3.159 4.460 1.00 94.69 126 ALA A C 1
ATOM 953 O O . ALA A 1 126 ? -6.500 4.077 4.034 1.00 94.69 126 ALA A O 1
ATOM 954 N N . LYS A 1 127 ? -4.486 3.065 4.171 1.00 92.75 127 LYS A N 1
ATOM 955 C CA . LYS A 1 127 ? -3.836 3.934 3.183 1.00 92.75 127 LYS A CA 1
ATOM 956 C C . LYS A 1 127 ? -4.035 3.341 1.788 1.00 92.75 127 LYS A C 1
ATOM 958 O O . LYS A 1 127 ? -3.559 2.254 1.480 1.00 92.75 127 LYS A O 1
ATOM 963 N N . ILE A 1 128 ? -4.766 4.063 0.944 1.00 93.94 128 ILE A N 1
ATOM 964 C CA . ILE A 1 128 ? -4.989 3.702 -0.457 1.00 93.94 128 ILE A CA 1
ATOM 965 C C . ILE A 1 128 ? -3.836 4.278 -1.274 1.00 93.94 128 ILE A C 1
ATOM 967 O O . ILE A 1 128 ? -3.806 5.480 -1.551 1.00 93.94 128 ILE A O 1
ATOM 971 N N . GLU A 1 129 ? -2.896 3.400 -1.615 1.00 90.44 129 GLU A N 1
ATOM 972 C CA . GLU A 1 129 ? -1.608 3.736 -2.242 1.00 90.44 129 GLU A CA 1
ATOM 973 C C . GLU A 1 129 ? -1.392 3.017 -3.576 1.00 90.44 129 GLU A C 1
ATOM 975 O O . GLU A 1 129 ? -0.510 3.399 -4.330 1.00 90.44 129 GLU A O 1
ATOM 980 N N . SER A 1 130 ? -2.206 2.007 -3.892 1.00 88.69 130 SER A N 1
ATOM 981 C CA . SER A 1 130 ? -2.006 1.122 -5.040 1.00 88.69 130 SER A CA 1
ATOM 982 C C . SER A 1 130 ? -3.261 0.967 -5.892 1.00 88.69 130 SER A C 1
ATOM 984 O O . SER A 1 130 ? -4.393 1.119 -5.424 1.00 88.69 130 SER A O 1
ATOM 986 N N . GLN A 1 131 ? -3.070 0.590 -7.159 1.00 89.69 131 GLN A N 1
ATOM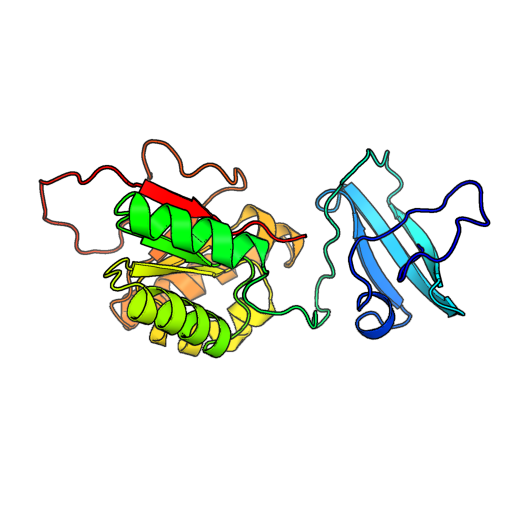 987 C CA . GLN A 1 131 ? -4.188 0.282 -8.053 1.00 89.69 131 GLN A CA 1
ATOM 988 C C . GLN A 1 131 ? -5.031 -0.906 -7.564 1.00 89.69 131 GLN A C 1
ATOM 990 O O . GLN A 1 131 ? -6.240 -0.928 -7.792 1.00 89.69 131 GLN A O 1
ATOM 995 N N . SER A 1 132 ? -4.425 -1.894 -6.896 1.00 89.06 132 SER A N 1
ATOM 996 C CA . SER A 1 132 ? -5.160 -3.027 -6.318 1.00 89.06 132 SER A CA 1
ATOM 997 C C . SER A 1 132 ? -6.131 -2.567 -5.234 1.00 89.06 132 SER A C 1
ATOM 999 O O . SER A 1 132 ? -7.308 -2.908 -5.306 1.00 89.06 132 SER A O 1
ATOM 1001 N N . ALA A 1 133 ? -5.687 -1.691 -4.329 1.00 92.38 133 ALA A N 1
ATOM 1002 C CA . ALA A 1 133 ? -6.548 -1.108 -3.302 1.00 92.38 133 ALA A CA 1
ATOM 1003 C C . ALA A 1 133 ? -7.709 -0.296 -3.906 1.00 92.38 133 ALA A C 1
ATOM 1005 O O . ALA A 1 133 ? -8.820 -0.289 -3.380 1.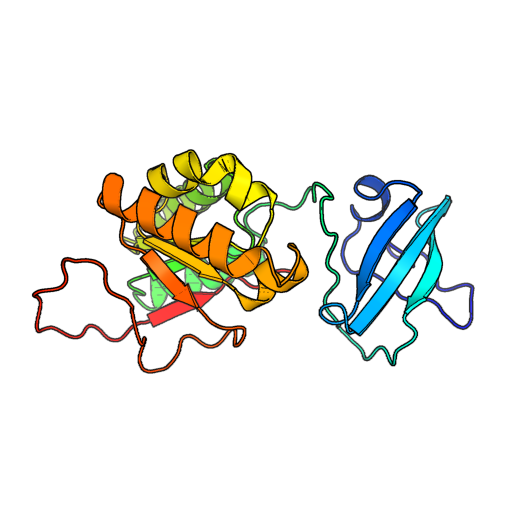00 92.38 133 ALA A O 1
ATOM 1006 N N . VAL A 1 134 ? -7.465 0.392 -5.030 1.00 94.44 134 VAL A N 1
ATOM 1007 C CA . VAL A 1 134 ? -8.501 1.144 -5.759 1.00 94.44 134 VAL A CA 1
ATOM 1008 C C . VAL A 1 134 ? -9.533 0.219 -6.411 1.00 94.44 134 VAL A C 1
ATOM 1010 O O . VAL A 1 134 ? -10.711 0.581 -6.462 1.00 94.44 134 VAL A O 1
ATOM 1013 N N . ARG A 1 135 ? -9.123 -0.952 -6.916 1.00 93.38 135 ARG A N 1
ATOM 1014 C CA . ARG A 1 135 ? -10.045 -1.947 -7.491 1.00 93.38 135 ARG A CA 1
ATOM 1015 C C . ARG A 1 135 ? -10.956 -2.553 -6.424 1.00 93.38 135 ARG A C 1
ATOM 1017 O O . ARG A 1 135 ? -12.159 -2.615 -6.644 1.00 93.38 135 ARG A O 1
ATOM 1024 N N . GLU A 1 136 ? -10.401 -2.871 -5.259 1.00 93.31 136 GLU A N 1
ATOM 1025 C CA . GLU A 1 136 ? -11.115 -3.471 -4.119 1.00 93.31 136 GLU A CA 1
ATOM 1026 C C . GLU A 1 136 ? -11.713 -2.429 -3.155 1.00 93.31 136 GLU A C 1
ATOM 1028 O O . GLU A 1 136 ? -11.970 -2.710 -1.984 1.00 93.31 136 GLU A O 1
ATOM 1033 N N . ILE A 1 137 ? -11.922 -1.186 -3.608 1.00 96.56 137 ILE A N 1
ATOM 1034 C CA . ILE A 1 137 ? -12.178 -0.054 -2.705 1.00 96.56 137 ILE A CA 1
ATOM 1035 C C . ILE A 1 137 ? -13.395 -0.243 -1.790 1.00 96.56 137 ILE A C 1
ATOM 1037 O O . ILE A 1 137 ? -13.399 0.255 -0.666 1.00 96.56 137 ILE A O 1
ATOM 1041 N N . ASP A 1 138 ? -14.424 -0.950 -2.249 1.00 96.69 138 ASP A N 1
ATOM 1042 C CA . ASP A 1 138 ? -15.634 -1.184 -1.461 1.00 96.69 138 ASP A CA 1
ATOM 1043 C C . ASP A 1 138 ? -15.356 -2.079 -0.249 1.00 96.69 138 ASP A C 1
ATOM 1045 O O . ASP A 1 138 ? -15.791 -1.760 0.862 1.00 96.69 138 ASP A O 1
ATOM 1049 N N . ASP A 1 139 ? -14.558 -3.128 -0.438 1.00 97.25 139 ASP A N 1
ATOM 1050 C CA . ASP A 1 139 ? -14.147 -4.034 0.631 1.00 97.25 139 ASP A CA 1
ATOM 1051 C C . ASP A 1 139 ? -13.152 -3.357 1.578 1.00 97.25 139 ASP A C 1
ATOM 1053 O O . ASP A 1 139 ? -13.262 -3.493 2.801 1.00 97.25 139 ASP A O 1
ATOM 1057 N N . MET A 1 140 ? -12.254 -2.527 1.035 1.00 97.06 140 MET A N 1
ATOM 1058 C CA . MET A 1 140 ? -11.357 -1.686 1.833 1.00 97.06 140 MET A CA 1
ATOM 1059 C C . MET A 1 140 ? -12.141 -0.721 2.734 1.00 97.06 140 MET A C 1
ATOM 1061 O O . MET A 1 140 ? -11.848 -0.600 3.925 1.00 97.06 140 MET A O 1
ATOM 1065 N N . ILE A 1 141 ? -13.169 -0.052 2.193 1.00 97.19 141 ILE A N 1
ATOM 1066 C CA . ILE A 1 141 ? -14.058 0.841 2.953 1.00 97.19 141 ILE A CA 1
ATOM 1067 C C . ILE A 1 141 ? -14.803 0.070 4.044 1.00 97.19 141 ILE A C 1
ATOM 1069 O O . ILE A 1 141 ? -14.950 0.582 5.156 1.00 97.19 141 ILE A O 1
ATOM 1073 N N . ALA A 1 142 ? -15.287 -1.135 3.746 1.00 96.56 142 ALA A N 1
ATOM 1074 C CA . ALA A 1 142 ? -16.015 -1.948 4.712 1.00 96.56 142 ALA A CA 1
ATOM 1075 C C . ALA A 1 142 ? -15.133 -2.366 5.902 1.00 96.56 142 ALA A C 1
ATOM 1077 O O . ALA A 1 142 ? -15.595 -2.328 7.043 1.00 96.56 142 ALA A O 1
ATOM 1078 N N . ALA A 1 143 ? -13.872 -2.724 5.646 1.00 96.88 143 ALA A N 1
ATOM 1079 C CA . ALA A 1 143 ? -12.955 -3.267 6.649 1.00 96.88 143 ALA A CA 1
ATOM 1080 C C . ALA A 1 143 ? -12.225 -2.205 7.496 1.00 96.88 143 ALA A C 1
ATOM 1082 O O . ALA A 1 143 ? -11.908 -2.447 8.667 1.00 96.88 143 ALA A O 1
ATOM 1083 N N . ALA A 1 144 ? -11.961 -1.026 6.927 1.00 96.88 144 ALA A N 1
ATOM 1084 C CA . ALA A 1 144 ? -11.269 0.068 7.608 1.00 96.88 144 ALA A CA 1
ATOM 1085 C C . ALA A 1 144 ? -12.209 0.890 8.499 1.00 96.88 144 ALA A C 1
ATOM 1087 O O . ALA A 1 144 ? -13.399 0.994 8.217 1.00 96.88 144 ALA A O 1
ATOM 1088 N N . ASP A 1 145 ? -11.681 1.562 9.521 1.00 96.31 145 ASP A N 1
ATOM 1089 C CA . ASP A 1 145 ? -12.423 2.585 10.273 1.00 96.31 145 ASP A CA 1
ATOM 1090 C C . ASP A 1 145 ? -12.347 3.947 9.565 1.00 96.31 145 ASP A C 1
ATOM 1092 O O . ASP A 1 145 ? -13.315 4.708 9.561 1.00 96.31 145 ASP A O 1
ATOM 1096 N N . ILE A 1 146 ? -11.221 4.223 8.896 1.00 95.06 146 ILE A N 1
ATOM 1097 C CA . ILE A 1 146 ? -10.971 5.446 8.123 1.00 95.06 146 ILE A CA 1
ATOM 1098 C C . ILE A 1 146 ? -10.241 5.095 6.823 1.00 95.06 146 ILE A C 1
ATOM 1100 O O . ILE A 1 146 ? -9.327 4.270 6.817 1.00 95.06 146 ILE A O 1
ATOM 1104 N N . ILE A 1 147 ? -10.596 5.768 5.727 1.00 95.25 147 ILE A N 1
ATOM 1105 C CA . ILE A 1 147 ? -9.835 5.720 4.472 1.00 95.25 147 ILE A CA 1
ATOM 1106 C C . ILE A 1 147 ? -8.896 6.922 4.371 1.00 95.25 147 ILE A C 1
ATOM 1108 O O . ILE A 1 147 ? -9.327 8.064 4.517 1.00 95.25 147 ILE A O 1
ATOM 1112 N N . LEU A 1 148 ? -7.627 6.687 4.045 1.00 94.06 148 LEU A N 1
ATOM 1113 C CA . LEU A 1 148 ? -6.651 7.724 3.717 1.00 94.06 148 LEU A CA 1
ATOM 1114 C C . LEU A 1 148 ? -6.207 7.552 2.262 1.00 94.06 148 LEU A C 1
ATOM 1116 O O . LEU A 1 148 ? -5.545 6.583 1.914 1.00 94.06 148 LEU A O 1
ATOM 1120 N N . ILE A 1 149 ? -6.548 8.507 1.399 1.00 93.00 149 ILE A N 1
ATOM 1121 C CA . ILE A 1 149 ? -6.102 8.530 0.001 1.00 93.00 149 ILE A CA 1
ATOM 1122 C C . ILE A 1 149 ? -4.705 9.148 -0.044 1.00 93.00 149 ILE A C 1
ATOM 1124 O O . ILE A 1 149 ? -4.559 10.371 0.056 1.00 93.00 149 ILE A O 1
ATOM 1128 N N . ALA A 1 150 ? -3.680 8.314 -0.180 1.00 89.44 150 ALA A N 1
ATOM 1129 C CA . ALA A 1 150 ? -2.284 8.729 -0.188 1.00 89.44 150 ALA A CA 1
ATOM 1130 C C . ALA A 1 150 ? -1.861 9.075 -1.619 1.00 89.44 150 ALA A C 1
ATOM 1132 O O . ALA A 1 150 ? -1.326 8.266 -2.367 1.00 89.44 150 ALA A O 1
ATOM 1133 N N . ARG A 1 151 ? -2.144 10.317 -2.026 1.00 88.12 151 ARG A N 1
ATOM 1134 C CA . ARG A 1 151 ? -1.951 10.767 -3.415 1.00 88.12 151 ARG A CA 1
ATOM 1135 C C . ARG A 1 151 ? -0.503 10.745 -3.899 1.00 88.12 151 ARG A C 1
ATOM 1137 O O . ARG A 1 151 ? -0.303 10.793 -5.103 1.00 88.12 151 ARG A O 1
ATOM 1144 N N . GLY A 1 152 ? 0.469 10.777 -2.986 1.00 83.25 152 GLY A N 1
ATOM 1145 C CA . GLY A 1 152 ? 1.883 10.692 -3.346 1.00 83.25 152 GLY A CA 1
ATOM 1146 C C . GLY A 1 152 ? 2.174 9.347 -3.987 1.00 83.25 152 GLY A C 1
ATOM 1147 O O . GLY A 1 152 ? 2.436 9.288 -5.181 1.00 83.25 152 GLY A O 1
ATOM 1148 N N . ASP A 1 153 ? 2.011 8.284 -3.208 1.00 84.62 153 ASP A N 1
ATOM 1149 C CA . ASP A 1 153 ? 2.237 6.907 -3.643 1.00 84.62 153 ASP A CA 1
ATOM 1150 C C . ASP A 1 153 ? 1.243 6.481 -4.728 1.00 84.62 153 ASP A C 1
ATOM 1152 O O . ASP A 1 153 ? 1.636 5.948 -5.764 1.00 84.62 153 ASP A O 1
ATOM 1156 N N . LEU A 1 154 ? -0.037 6.842 -4.583 1.00 88.12 154 LEU A N 1
ATOM 1157 C CA . LEU A 1 154 ? -1.044 6.520 -5.595 1.00 88.12 154 LEU A CA 1
ATOM 1158 C C . LEU A 1 154 ? -0.779 7.211 -6.945 1.00 88.12 154 LEU A C 1
ATOM 1160 O O . LEU A 1 154 ? -1.163 6.684 -7.986 1.00 88.12 154 LEU A O 1
ATOM 1164 N N . GLY A 1 155 ? -0.130 8.380 -6.942 1.00 87.75 155 GLY A N 1
ATOM 1165 C CA . GLY A 1 155 ? 0.289 9.088 -8.156 1.00 87.75 155 GLY A CA 1
ATOM 1166 C C . GLY A 1 155 ? 1.545 8.510 -8.815 1.00 87.75 155 GLY A C 1
ATOM 1167 O O . GLY A 1 155 ? 1.829 8.849 -9.959 1.00 87.75 155 GLY A O 1
ATOM 1168 N N . ILE A 1 156 ? 2.284 7.645 -8.115 1.00 84.94 156 ILE A N 1
ATOM 1169 C CA . ILE A 1 156 ? 3.358 6.827 -8.699 1.00 84.94 156 ILE A CA 1
ATOM 1170 C C . ILE A 1 156 ? 2.746 5.592 -9.380 1.00 84.94 156 ILE A C 1
ATOM 1172 O O . ILE A 1 156 ? 3.212 5.162 -10.432 1.00 84.94 156 ILE A O 1
ATOM 1176 N N . GLU A 1 157 ? 1.679 5.044 -8.796 1.00 83.44 157 GLU A N 1
ATOM 1177 C CA . GLU A 1 157 ? 1.000 3.837 -9.276 1.00 83.44 157 GLU A CA 1
ATOM 1178 C C . GLU A 1 157 ? 0.007 4.087 -10.422 1.00 83.44 157 GLU A C 1
ATOM 1180 O O . GLU A 1 157 ? -0.231 3.186 -11.222 1.00 83.44 157 GLU A O 1
ATOM 1185 N N . CYS A 1 158 ? -0.597 5.274 -10.509 1.00 86.06 158 CYS A N 1
ATOM 1186 C CA . CYS A 1 158 ? -1.609 5.624 -11.514 1.00 86.06 158 CYS A CA 1
ATOM 1187 C C . CYS A 1 158 ? -1.168 6.839 -12.346 1.00 86.06 158 CYS A C 1
ATOM 1189 O O . CYS A 1 158 ? -0.452 7.694 -11.823 1.00 86.06 158 CYS A O 1
ATOM 1191 N N . PRO A 1 159 ? -1.667 7.004 -13.588 1.00 85.69 159 PRO A N 1
ATOM 1192 C CA . PRO A 1 159 ? -1.463 8.236 -14.344 1.00 85.69 159 PRO A CA 1
ATOM 1193 C C . PRO A 1 159 ? -1.914 9.468 -13.544 1.00 85.69 159 PRO A C 1
ATOM 1195 O O . PRO A 1 159 ? -3.002 9.497 -12.956 1.00 85.69 159 PRO A O 1
ATOM 1198 N N . MET A 1 160 ? -1.076 10.504 -13.514 1.00 85.50 160 MET A N 1
ATOM 1199 C CA . MET A 1 160 ? -1.298 11.707 -12.701 1.00 85.50 160 MET A CA 1
ATOM 1200 C C . MET A 1 160 ? -2.583 12.455 -13.085 1.00 85.50 160 MET A C 1
ATOM 1202 O O . MET A 1 160 ? -3.230 13.067 -12.234 1.00 85.50 160 MET A O 1
ATOM 1206 N N . GLU A 1 161 ? -2.979 12.379 -14.350 1.00 89.38 161 GLU A N 1
ATOM 1207 C CA . GLU A 1 161 ? -4.226 12.908 -14.895 1.00 89.38 161 GLU A CA 1
ATOM 1208 C C . GLU A 1 161 ? -5.475 12.151 -14.410 1.00 89.38 161 GLU A C 1
ATOM 1210 O O . GLU A 1 161 ? -6.550 12.745 -14.295 1.00 89.38 161 GLU A O 1
ATOM 1215 N N . GLU A 1 162 ? -5.349 10.867 -14.062 1.00 90.50 162 GLU A N 1
ATOM 1216 C CA . GLU A 1 162 ? -6.449 10.049 -13.539 1.00 90.50 162 GLU A CA 1
ATOM 1217 C C . GLU A 1 162 ? -6.627 10.204 -12.026 1.00 90.50 162 GLU A C 1
ATOM 1219 O O . GLU A 1 162 ? -7.732 10.029 -11.498 1.00 90.50 162 GLU A O 1
ATOM 1224 N N . LEU A 1 163 ? -5.564 10.581 -11.312 1.00 91.19 163 LEU A N 1
ATOM 1225 C CA . LEU A 1 163 ? -5.547 10.678 -9.854 1.00 91.19 163 LEU A CA 1
ATOM 1226 C C . LEU A 1 163 ? -6.692 11.543 -9.271 1.00 91.19 163 LEU A C 1
ATOM 1228 O O . LEU A 1 163 ? -7.339 11.096 -8.314 1.00 91.19 163 LEU A O 1
ATOM 1232 N N . PRO A 1 164 ? -7.048 1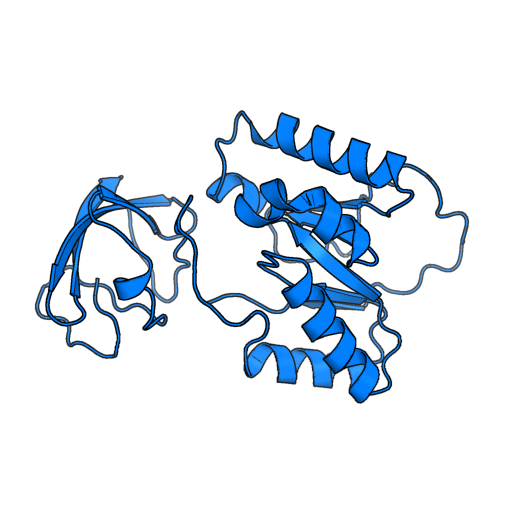2.724 -9.829 1.00 91.81 164 PRO A N 1
ATOM 1233 C CA . PRO A 1 164 ? -8.208 13.493 -9.365 1.00 91.81 164 PRO A CA 1
ATOM 1234 C C . PRO A 1 164 ? -9.543 12.748 -9.523 1.00 91.81 164 PRO A C 1
ATOM 1236 O O . PRO A 1 164 ? -10.443 12.892 -8.688 1.00 91.81 164 PRO A O 1
ATOM 1239 N N . ILE A 1 165 ? -9.682 11.944 -10.582 1.00 95.00 165 ILE A N 1
ATOM 1240 C CA . ILE A 1 165 ? -10.889 11.159 -10.871 1.00 95.00 165 ILE A CA 1
ATOM 1241 C C . ILE A 1 165 ? -11.014 10.021 -9.857 1.00 95.00 165 ILE A C 1
ATOM 1243 O O . ILE A 1 165 ? -12.086 9.837 -9.268 1.00 95.00 165 ILE A O 1
ATOM 1247 N N . ILE A 1 166 ? -9.919 9.293 -9.616 1.00 94.25 166 ILE A N 1
ATOM 1248 C CA . ILE A 1 166 ? -9.841 8.214 -8.624 1.00 94.25 166 ILE A CA 1
ATOM 1249 C C . ILE A 1 166 ? -10.172 8.759 -7.232 1.00 94.25 166 ILE A C 1
ATOM 1251 O O . ILE A 1 166 ? -11.092 8.262 -6.581 1.00 94.25 166 ILE A O 1
ATOM 1255 N N . GLN A 1 167 ? -9.523 9.849 -6.813 1.00 94.69 167 GLN A N 1
ATOM 1256 C CA . GLN A 1 167 ? -9.782 10.486 -5.520 1.00 94.69 167 GLN A CA 1
ATOM 1257 C C . GLN A 1 167 ? -11.268 10.834 -5.350 1.00 94.69 167 GLN A C 1
ATOM 1259 O O . GLN A 1 167 ? -11.882 10.494 -4.337 1.00 94.69 167 GLN A O 1
ATOM 1264 N N . ARG A 1 168 ? -11.876 11.496 -6.346 1.00 94.88 168 ARG A N 1
ATOM 1265 C CA . ARG A 1 168 ? -13.291 11.893 -6.282 1.00 94.88 168 ARG A CA 1
ATOM 1266 C C . ARG A 1 168 ? -14.218 10.682 -6.183 1.00 94.88 168 ARG A C 1
ATOM 1268 O O . ARG A 1 168 ? -15.240 10.762 -5.500 1.00 94.88 168 ARG A O 1
ATOM 1275 N N . ARG A 1 169 ? -13.888 9.582 -6.862 1.00 96.19 169 ARG A N 1
ATOM 1276 C CA . ARG A 1 169 ? -14.644 8.324 -6.813 1.00 96.19 169 ARG A CA 1
ATOM 1277 C C . ARG A 1 169 ? -14.607 7.714 -5.414 1.00 96.19 169 ARG A C 1
ATOM 1279 O O . ARG A 1 169 ? -15.673 7.445 -4.865 1.00 96.19 169 ARG A O 1
ATOM 1286 N N . ILE A 1 170 ? -13.414 7.582 -4.833 1.00 95.81 170 ILE A N 1
ATOM 1287 C CA . ILE A 1 170 ? -13.219 7.033 -3.485 1.00 95.81 170 ILE A CA 1
ATOM 1288 C C . ILE A 1 170 ? -13.970 7.883 -2.458 1.00 95.81 170 ILE A C 1
ATOM 1290 O O . ILE A 1 170 ? -14.802 7.360 -1.724 1.00 95.81 170 ILE A O 1
ATOM 1294 N N . VAL A 1 171 ? -13.781 9.210 -2.470 1.00 94.94 171 VAL A N 1
ATOM 1295 C CA . VAL A 1 171 ? -14.463 10.122 -1.533 1.00 94.94 171 VAL A CA 1
ATOM 1296 C C . VAL A 1 171 ? -15.985 9.987 -1.621 1.00 94.94 171 VAL A C 1
ATOM 1298 O O . VAL A 1 171 ? -16.654 9.872 -0.598 1.00 94.94 171 VAL A O 1
ATOM 1301 N N . LYS A 1 172 ? -16.553 9.955 -2.835 1.00 95.88 172 LYS A N 1
ATOM 1302 C CA . LYS A 1 172 ? -18.001 9.756 -3.023 1.00 95.88 172 LYS A CA 1
ATOM 1303 C C . LYS A 1 172 ? -18.485 8.417 -2.469 1.00 95.88 172 LYS A C 1
ATOM 1305 O O . LYS A 1 172 ? -19.613 8.340 -1.984 1.00 95.88 172 LYS A O 1
ATOM 1310 N N . ARG A 1 173 ? -17.674 7.365 -2.582 1.00 95.69 173 ARG A N 1
ATOM 1311 C CA . ARG A 1 173 ? -18.021 6.028 -2.100 1.00 95.69 173 ARG A CA 1
ATOM 1312 C C . ARG A 1 173 ? -17.984 5.964 -0.577 1.00 95.69 173 ARG A C 1
ATOM 1314 O O . ARG A 1 173 ? -18.976 5.539 0.008 1.00 95.69 173 ARG A O 1
ATOM 1321 N N . CYS A 1 174 ? -16.932 6.503 0.042 1.00 94.62 174 CYS A N 1
ATOM 1322 C CA . CYS A 1 174 ? -16.829 6.658 1.493 1.00 94.62 174 CYS A CA 1
ATOM 1323 C C . CYS A 1 174 ? -18.025 7.432 2.056 1.00 94.62 174 CYS A C 1
ATOM 1325 O O . CYS A 1 174 ? -18.692 6.953 2.966 1.00 94.62 174 CYS A O 1
ATOM 1327 N N . LEU A 1 175 ? -18.370 8.569 1.440 1.00 92.25 175 LEU A N 1
ATOM 1328 C CA . LEU A 1 175 ? -19.521 9.380 1.845 1.00 92.25 175 LEU A CA 1
ATOM 1329 C C . LEU A 1 175 ? -20.842 8.619 1.790 1.00 92.25 175 LEU A C 1
ATOM 1331 O O . LEU A 1 175 ? -21.649 8.712 2.710 1.00 92.25 175 LEU A O 1
ATOM 1335 N N . ARG A 1 176 ? -21.066 7.854 0.717 1.00 94.94 176 ARG A N 1
ATOM 1336 C CA . ARG A 1 176 ? -22.282 7.047 0.560 1.00 94.94 176 ARG A CA 1
ATOM 1337 C C . ARG A 1 176 ? -22.401 5.967 1.637 1.00 94.94 176 ARG A C 1
ATOM 1339 O O . ARG A 1 176 ? -23.511 5.617 2.011 1.00 94.94 176 ARG A O 1
ATOM 1346 N N . LEU A 1 177 ? -21.270 5.439 2.094 1.00 93.69 177 LEU A N 1
ATOM 1347 C CA . LEU A 1 177 ? -21.186 4.373 3.092 1.00 93.69 177 LEU A CA 1
ATOM 1348 C C . LEU A 1 177 ? -20.974 4.908 4.520 1.00 93.69 177 LEU A C 1
ATOM 1350 O O . LEU A 1 177 ? -20.786 4.117 5.438 1.00 93.69 177 LEU A O 1
ATOM 1354 N N . GLY A 1 178 ? -20.984 6.233 4.718 1.00 92.38 178 GLY A N 1
ATOM 1355 C CA . GLY A 1 178 ? -20.763 6.857 6.026 1.00 92.38 178 GLY A CA 1
ATOM 1356 C C . GLY A 1 178 ? -19.356 6.643 6.594 1.00 92.38 178 GLY A C 1
ATOM 1357 O O . GLY A 1 178 ? -19.169 6.721 7.805 1.00 92.38 178 GLY A O 1
ATOM 1358 N N . LYS A 1 179 ? -18.364 6.346 5.746 1.00 93.75 179 LYS A N 1
ATOM 1359 C CA . LYS A 1 179 ? -16.979 6.120 6.167 1.00 93.75 179 LYS A CA 1
ATOM 1360 C C . LYS A 1 179 ? -16.190 7.436 6.154 1.00 93.75 179 LYS A C 1
ATOM 1362 O O . LYS A 1 179 ? -16.163 8.098 5.110 1.00 93.75 179 LYS A O 1
ATOM 1367 N N . PRO A 1 180 ? -15.502 7.810 7.247 1.00 93.56 180 PRO A N 1
ATOM 1368 C CA . PRO A 1 180 ? -14.567 8.927 7.230 1.00 93.56 180 PRO A CA 1
ATOM 1369 C C . PRO A 1 180 ? -13.472 8.731 6.177 1.00 93.56 180 PRO A C 1
ATOM 1371 O O . PRO A 1 180 ? -12.915 7.642 6.019 1.00 93.56 180 PRO A O 1
ATOM 1374 N N . VAL A 1 181 ? -13.152 9.804 5.454 1.00 90.88 181 VAL A N 1
ATOM 1375 C CA . VAL A 1 181 ? -12.126 9.800 4.409 1.00 90.88 181 VAL A CA 1
ATOM 1376 C C . VAL A 1 181 ? -11.228 11.025 4.517 1.00 90.88 181 VAL A C 1
ATOM 1378 O O . VAL A 1 181 ? -11.695 12.150 4.691 1.00 90.88 181 VAL A O 1
ATOM 1381 N N . VAL A 1 182 ? -9.925 10.799 4.387 1.00 89.19 182 VAL A N 1
ATOM 1382 C CA . VAL A 1 182 ? -8.879 11.818 4.402 1.00 89.19 182 VAL A CA 1
ATOM 1383 C C . VAL A 1 182 ? -8.122 11.778 3.082 1.00 89.19 182 VAL A C 1
ATOM 1385 O O . VAL A 1 182 ? -7.870 10.714 2.525 1.00 89.19 182 VAL A O 1
ATOM 1388 N N . VAL A 1 183 ? -7.731 12.946 2.578 1.00 86.38 183 VAL A N 1
ATOM 1389 C CA . VAL A 1 183 ? -6.879 13.072 1.392 1.00 86.38 183 VAL A CA 1
ATOM 1390 C C . VAL A 1 183 ? -5.503 13.569 1.828 1.00 86.38 183 VAL A C 1
ATOM 1392 O O . VAL A 1 183 ? -5.383 14.688 2.326 1.00 86.38 183 VAL A O 1
ATOM 1395 N N . GLY A 1 184 ? -4.472 12.741 1.650 1.00 77.44 184 GLY A N 1
ATOM 1396 C CA . GLY A 1 184 ? -3.078 13.048 1.981 1.00 77.44 184 GLY A CA 1
ATOM 1397 C C . GLY A 1 184 ? -2.270 13.562 0.782 1.00 77.44 184 GLY A C 1
ATOM 1398 O O . GLY A 1 184 ? -2.623 13.336 -0.378 1.00 77.44 184 GLY A O 1
ATOM 1399 N N . ARG A 1 185 ? -1.166 14.267 1.051 1.00 63.34 185 ARG A N 1
ATOM 1400 C CA . ARG A 1 185 ? -0.123 14.601 0.060 1.00 63.34 185 ARG A CA 1
ATOM 1401 C C . ARG A 1 185 ? 1.160 13.849 0.406 1.00 63.34 185 ARG A C 1
ATOM 1403 O O . ARG A 1 185 ? 1.294 13.401 1.533 1.00 63.34 185 ARG A O 1
ATOM 1410 N N . SER A 1 186 ? 2.064 13.758 -0.564 1.00 49.22 186 SER A N 1
ATOM 1411 C CA . SER A 1 186 ? 3.282 12.933 -0.650 1.00 49.22 186 SER A CA 1
ATOM 1412 C C . SER A 1 186 ? 4.306 13.035 0.487 1.00 49.22 186 SER A C 1
ATOM 1414 O O . SER A 1 186 ? 5.350 12.400 0.411 1.00 49.22 186 SER A O 1
ATOM 1416 N N . ASP A 1 187 ? 4.038 13.815 1.529 1.00 47.31 187 ASP A N 1
ATOM 1417 C CA . ASP A 1 187 ? 4.840 13.773 2.738 1.00 47.31 187 ASP A CA 1
ATOM 1418 C C . ASP A 1 187 ? 4.212 12.759 3.689 1.00 47.31 187 ASP A C 1
ATOM 1420 O O . ASP A 1 187 ? 3.185 13.012 4.313 1.00 47.31 187 ASP A O 1
ATOM 1424 N N . ASP A 1 188 ? 4.906 11.639 3.862 1.00 40.31 188 ASP A N 1
ATOM 1425 C CA . ASP A 1 188 ? 4.705 10.574 4.858 1.00 40.31 188 ASP A CA 1
ATOM 1426 C C . ASP A 1 188 ? 4.775 11.081 6.327 1.00 40.31 188 ASP A C 1
ATOM 1428 O O . ASP A 1 188 ? 4.886 10.331 7.295 1.00 40.31 188 ASP A O 1
ATOM 1432 N N . ARG A 1 189 ? 4.742 12.406 6.515 1.00 36.22 189 ARG A N 1
ATOM 1433 C CA . ARG A 1 189 ? 4.482 13.077 7.780 1.00 36.22 189 ARG A CA 1
ATOM 1434 C C . ARG A 1 189 ? 3.000 13.400 7.795 1.00 36.22 189 ARG A C 1
ATOM 1436 O O . ARG A 1 189 ? 2.560 14.299 7.077 1.00 36.22 189 ARG A O 1
ATOM 1443 N N . ALA A 1 190 ? 2.249 12.745 8.679 1.00 37.44 190 ALA A N 1
ATOM 1444 C CA . ALA A 1 190 ? 0.974 13.299 9.110 1.00 37.44 190 ALA A CA 1
ATOM 1445 C C . ALA A 1 190 ? 1.177 14.802 9.370 1.00 37.44 190 ALA A C 1
ATOM 1447 O O . ALA A 1 190 ? 2.078 15.180 10.134 1.00 37.44 190 ALA A O 1
ATOM 1448 N N . PRO A 1 191 ? 0.422 15.690 8.710 1.00 33.34 191 PRO A N 1
ATOM 1449 C CA . PRO A 1 191 ? 0.554 17.099 9.000 1.00 33.34 191 PRO A CA 1
ATOM 1450 C C . PRO A 1 191 ? 0.189 17.287 10.478 1.00 33.34 191 PRO A C 1
ATOM 1452 O O . PRO A 1 191 ? -0.840 16.792 10.933 1.00 33.34 191 PRO A O 1
ATOM 1455 N N . ARG A 1 192 ? 1.011 18.036 11.235 1.00 34.72 192 ARG A N 1
ATOM 1456 C CA . ARG A 1 192 ? 0.731 18.408 12.644 1.00 34.72 192 ARG A CA 1
ATOM 1457 C C . ARG A 1 192 ? -0.657 19.056 12.826 1.00 34.72 192 ARG A C 1
ATOM 1459 O O . ARG A 1 192 ? -1.139 19.189 13.945 1.00 34.72 192 ARG A O 1
ATOM 1466 N N . ARG A 1 193 ? -1.287 19.455 11.715 1.00 28.52 193 ARG A N 1
ATOM 1467 C CA . ARG A 1 193 ? -2.710 19.746 11.538 1.00 28.52 193 ARG A CA 1
ATOM 1468 C C . ARG A 1 193 ? -3.191 19.133 10.221 1.00 28.52 193 ARG A C 1
ATOM 1470 O O . ARG A 1 193 ? -2.834 19.636 9.158 1.00 28.52 193 ARG A O 1
ATOM 1477 N N . MET A 1 194 ? -4.027 18.097 10.266 1.00 35.38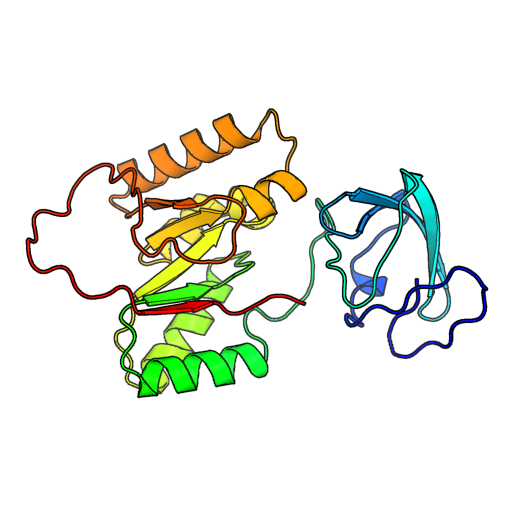 194 MET A N 1
ATOM 1478 C CA . MET A 1 194 ? -4.789 17.680 9.084 1.00 35.38 194 MET A CA 1
ATOM 1479 C C . MET A 1 194 ? -5.654 18.845 8.596 1.00 35.38 194 MET A C 1
ATOM 1481 O O . MET A 1 194 ? -6.535 19.314 9.309 1.00 35.38 194 MET A O 1
ATOM 1485 N N . THR A 1 195 ? -5.462 19.273 7.348 1.00 27.00 195 THR A N 1
ATOM 1486 C CA . THR A 1 195 ? -6.544 19.896 6.574 1.00 27.00 195 THR A CA 1
ATOM 1487 C C . THR A 1 195 ? -7.415 18.758 6.060 1.00 27.00 195 THR A C 1
ATOM 1489 O O . THR A 1 195 ? -7.337 18.339 4.908 1.00 27.00 195 THR A O 1
ATOM 1492 N N . ALA A 1 196 ? -8.196 18.177 6.967 1.00 35.03 196 ALA A N 1
ATOM 1493 C CA . ALA A 1 196 ? -9.178 17.182 6.600 1.00 35.03 196 ALA A CA 1
ATOM 1494 C C . ALA A 1 196 ? -10.238 17.883 5.744 1.00 35.03 196 ALA A C 1
ATOM 1496 O O . ALA A 1 196 ? -10.902 18.814 6.197 1.00 35.03 196 ALA A O 1
ATOM 1497 N N . THR A 1 197 ? -10.418 17.445 4.497 1.00 28.58 197 THR A N 1
ATOM 1498 C CA . THR A 1 197 ? -11.689 17.703 3.813 1.00 28.58 197 THR A CA 1
ATOM 1499 C C . THR A 1 197 ? -12.698 16.765 4.471 1.00 28.58 197 THR A C 1
ATOM 1501 O O . THR A 1 197 ? -12.979 15.689 3.955 1.00 28.58 197 THR A O 1
ATOM 1504 N N . MET A 1 198 ? -13.137 17.118 5.685 1.00 34.69 198 MET A N 1
ATOM 1505 C CA . MET A 1 198 ? -14.142 16.374 6.437 1.00 34.69 198 MET A CA 1
ATOM 1506 C C . MET A 1 198 ? -15.462 16.526 5.706 1.00 34.69 198 MET A C 1
ATOM 1508 O O . MET A 1 198 ? -16.180 17.509 5.875 1.00 34.69 198 MET A O 1
ATOM 1512 N N . ALA A 1 199 ? -15.774 15.567 4.850 1.00 30.72 199 ALA A N 1
ATOM 1513 C CA . ALA A 1 199 ? -17.101 15.474 4.293 1.00 30.72 199 ALA A CA 1
ATOM 1514 C C . ALA A 1 199 ? -18.004 14.835 5.369 1.00 30.72 199 ALA A C 1
ATOM 1516 O O . ALA A 1 199 ? -18.139 13.624 5.448 1.00 30.72 199 ALA A O 1
ATOM 1517 N N . ASN A 1 200 ? -18.549 15.714 6.218 1.00 27.91 200 ASN A N 1
ATOM 1518 C CA . ASN A 1 200 ? -19.509 15.525 7.313 1.00 27.91 200 ASN A CA 1
ATOM 1519 C C . ASN A 1 200 ? -19.136 14.620 8.511 1.00 27.91 200 ASN A C 1
ATOM 1521 O O . ASN A 1 200 ? -18.757 13.467 8.371 1.00 27.91 200 ASN A O 1
ATOM 1525 N N . GLN A 1 201 ? -19.406 15.191 9.697 1.00 28.23 201 GLN A N 1
ATOM 1526 C CA . GLN A 1 201 ? -19.379 14.640 11.063 1.00 28.23 201 GLN A CA 1
ATOM 1527 C C . GLN A 1 201 ? -18.020 14.540 11.778 1.00 28.23 201 GLN A C 1
ATOM 1529 O O . GLN A 1 201 ? -17.558 13.456 12.108 1.00 28.23 201 GLN A O 1
ATOM 1534 N N . ILE A 1 202 ? -17.463 15.693 12.173 1.00 30.16 202 ILE A N 1
ATOM 1535 C CA . ILE A 1 202 ? -16.888 15.843 13.523 1.00 30.16 202 ILE A CA 1
ATOM 1536 C C . ILE A 1 202 ? -17.465 17.126 14.132 1.00 30.16 202 ILE A C 1
ATOM 1538 O O . ILE A 1 202 ? -17.074 18.233 13.774 1.00 30.16 202 ILE A O 1
ATOM 1542 N N . HIS A 1 203 ? -18.428 16.959 15.038 1.00 26.27 203 HIS A N 1
ATOM 1543 C CA . HIS A 1 203 ? -18.909 17.989 15.963 1.00 26.27 203 HIS A CA 1
ATOM 1544 C C . HIS A 1 203 ? -18.441 17.615 17.379 1.00 26.27 203 HIS A C 1
ATOM 1546 O O . HIS A 1 203 ? -19.245 17.480 18.292 1.00 26.27 203 HIS A O 1
ATOM 1552 N N . ASP A 1 204 ? -17.136 17.401 17.560 1.00 31.11 204 ASP A N 1
ATOM 1553 C CA . ASP A 1 204 ? -16.554 17.211 18.891 1.00 31.11 204 ASP A CA 1
ATOM 1554 C C . ASP A 1 204 ? -15.403 18.214 19.114 1.00 31.11 204 ASP A C 1
ATOM 1556 O O . ASP A 1 204 ? -14.390 18.151 18.411 1.00 31.11 204 ASP A O 1
ATOM 1560 N N . PRO A 1 205 ? -15.551 19.174 20.050 1.00 25.39 205 PRO A N 1
ATOM 1561 C CA . PRO A 1 205 ? -14.514 20.142 20.416 1.00 25.39 205 PRO A CA 1
ATOM 1562 C C . PRO A 1 205 ? -13.297 19.544 21.144 1.00 25.39 205 PRO A C 1
ATOM 1564 O O . PRO A 1 205 ? -12.329 20.266 21.398 1.00 25.39 205 PRO A O 1
ATOM 1567 N N . SER A 1 206 ? -13.304 18.259 21.508 1.00 26.09 206 SER A N 1
ATOM 1568 C CA . SER A 1 206 ? -12.178 17.611 22.185 1.00 26.09 206 SER A CA 1
ATOM 1569 C C . SER A 1 206 ? -11.117 17.147 21.179 1.00 26.09 206 SER A C 1
ATOM 1571 O O . SER A 1 206 ? -11.085 16.018 20.700 1.00 26.09 206 SER A O 1
ATOM 1573 N N . THR A 1 207 ? -10.206 18.052 20.819 1.00 31.91 207 THR A N 1
ATOM 1574 C CA . THR A 1 207 ? -9.061 17.725 19.956 1.00 31.91 207 THR A CA 1
ATOM 1575 C C . THR A 1 207 ? -8.132 16.732 20.675 1.00 31.91 207 THR A C 1
ATOM 1577 O O . THR A 1 207 ? -7.209 17.143 21.377 1.00 31.91 207 THR A O 1
ATOM 1580 N N . ARG A 1 208 ? -8.362 15.418 20.525 1.00 31.36 208 ARG A N 1
ATOM 1581 C CA . ARG A 1 208 ? -7.355 14.396 20.853 1.00 31.36 208 ARG A CA 1
ATOM 1582 C C . ARG A 1 208 ? -6.158 14.605 19.929 1.00 31.36 208 ARG A C 1
ATOM 1584 O O . ARG A 1 208 ? -6.305 14.711 18.712 1.00 31.36 208 ARG A O 1
ATOM 1591 N N . CYS A 1 209 ? -4.966 14.710 20.509 1.00 29.75 209 CYS A N 1
ATOM 1592 C CA . CYS A 1 209 ? -3.720 14.739 19.752 1.00 29.75 209 CYS A CA 1
ATOM 1593 C C . CYS A 1 209 ? -3.626 13.481 18.880 1.00 29.75 209 CYS A C 1
ATOM 1595 O O . CYS A 1 209 ? -3.618 12.374 19.404 1.00 29.75 209 CYS A O 1
ATOM 1597 N N . PHE A 1 210 ? -3.518 13.662 17.564 1.00 37.31 210 PHE A N 1
ATOM 1598 C CA . PHE A 1 210 ? -3.354 12.579 16.596 1.00 37.31 210 PHE A CA 1
ATOM 1599 C C . PHE A 1 210 ? -1.997 11.892 16.821 1.00 37.31 210 PHE A C 1
ATOM 1601 O O . PHE A 1 210 ? -0.967 12.354 16.328 1.00 37.31 210 PHE A O 1
ATOM 1608 N N . LYS A 1 211 ? -1.974 10.821 17.619 1.00 35.06 211 LYS A N 1
ATOM 1609 C CA . LYS A 1 211 ? -0.835 9.903 17.695 1.00 35.06 211 LYS A CA 1
ATOM 1610 C C . LYS A 1 211 ? -1.103 8.763 16.718 1.00 35.06 211 LYS A C 1
ATOM 1612 O O . LYS A 1 211 ? -2.094 8.057 16.869 1.00 35.06 211 LYS A O 1
ATOM 1617 N N . SER A 1 212 ? -0.245 8.617 15.715 1.00 41.16 212 SER A N 1
ATOM 1618 C CA . SER A 1 212 ? -0.370 7.595 14.675 1.00 41.16 212 SER A CA 1
ATOM 1619 C C . SER A 1 212 ? 0.960 6.900 14.453 1.00 41.16 212 SER A C 1
ATOM 1621 O O . SER A 1 212 ? 2.000 7.562 14.406 1.00 41.16 212 SER A O 1
ATOM 1623 N N . ILE A 1 213 ? 0.911 5.590 14.246 1.00 44.94 213 ILE A N 1
ATOM 1624 C CA . ILE A 1 213 ? 2.044 4.811 13.750 1.00 44.94 213 ILE A CA 1
ATOM 1625 C C . ILE A 1 213 ? 1.825 4.501 12.275 1.00 44.94 213 ILE A C 1
ATOM 1627 O O . ILE A 1 213 ? 0.722 4.128 11.869 1.00 44.94 213 ILE A O 1
ATOM 1631 N N . PHE A 1 214 ? 2.887 4.706 11.497 1.00 48.59 214 PHE A N 1
ATOM 1632 C CA . PHE A 1 214 ? 2.954 4.414 10.072 1.00 48.59 214 PHE A CA 1
ATOM 1633 C C . PHE A 1 214 ? 3.903 3.235 9.868 1.00 48.59 214 PHE A C 1
ATOM 1635 O O . PHE A 1 214 ? 5.120 3.398 9.961 1.00 48.59 214 PHE A O 1
ATOM 1642 N N . ALA A 1 215 ? 3.331 2.067 9.585 1.00 42.19 215 ALA A N 1
ATOM 1643 C CA . ALA A 1 215 ? 4.058 0.926 9.042 1.00 42.19 215 ALA A CA 1
ATOM 1644 C C . ALA A 1 215 ? 4.691 1.355 7.706 1.00 42.19 215 ALA A C 1
ATOM 1646 O O . ALA A 1 215 ? 3.975 1.809 6.812 1.00 42.19 215 ALA A O 1
ATOM 1647 N N . LYS A 1 216 ? 6.020 1.321 7.573 1.00 36.53 216 LYS A N 1
ATOM 1648 C CA . LYS A 1 216 ? 6.717 1.725 6.334 1.00 36.53 216 LYS A CA 1
ATOM 1649 C C . LYS A 1 216 ? 7.020 0.496 5.485 1.00 36.53 216 LYS A C 1
ATOM 1651 O O . LYS A 1 216 ? 7.726 -0.386 5.964 1.00 36.53 216 LYS A O 1
ATOM 1656 N N . GLY A 1 217 ? 6.561 0.512 4.231 1.00 37.00 217 GLY A N 1
ATOM 1657 C CA . GLY A 1 217 ? 6.937 -0.452 3.190 1.00 37.00 217 GLY A CA 1
ATOM 1658 C C . GLY A 1 217 ? 8.408 -0.340 2.755 1.00 37.00 217 GLY A C 1
ATOM 1659 O O . GLY A 1 217 ? 9.061 0.667 3.034 1.00 37.00 217 GLY A O 1
ATOM 1660 N N . LEU A 1 218 ? 8.891 -1.423 2.131 1.00 31.86 218 LEU A N 1
ATOM 1661 C CA . LEU A 1 218 ? 10.280 -1.802 1.801 1.00 31.86 218 LEU A CA 1
ATOM 1662 C C . LEU A 1 218 ? 11.119 -0.807 0.981 1.00 31.86 218 LEU A C 1
ATOM 1664 O O . LEU A 1 218 ? 10.587 -0.175 0.043 1.00 31.86 218 LEU A O 1
#

Radius of gyration: 18.7 Å; chains: 1; bounding box: 52×37×45 Å

Sequence (218 aa):
MTVRGAPSSERNSITVNYDGLIDDVAVDDVVLLDNGLMQVRVLAKEDNRIRTVVLTAGTLGSRRHINLPGVHVNLPALTEKDLADVALGVELGVDFVALSFARKKEDLEELRQVLQKSGSTAQVVAKIESQSAVREIDDMIAAADIILIARGDLGIECPMEELPIIQRRIVKRCLRLGKPVVVGRSDDRAPRRMTATMANQIHDPSTRCFKSIFAKGL

Secondary structure (DSSP, 8-state):
-B-TT----SSS--B-S-TTHHHHPPTT-EEEETTTTEEEEEEEEETTEEEEEEEE-----SS--EE-TT------SS-HHHHHHHHHHHHTT-SEEEETT--SHHHHHHHHHHHHHTT--PEEEEEE-SHHHHHTHHHHHHH-SEEEEEHHHHHHHS-TTTHHHHHHHHHHHHHHTT--EEEE-S-SS--SS------S-----------EEEPPP-

pLDDT: mean 80.86, std 20.46, range [25.39, 97.25]